Protein AF-A0A1Q3FCM2-F1 (afdb_monomer_lite)

Secondary structure (DSSP, 8-state):
--------TTSPPPPPPPTTHHHHHHHHHHHHHHHS-------------HHHHHHHHHHHHHHHHHHHHHHHHHHHHTTTS-HHHHHHHHHHHHHHHHHHHHHHHHHH-HHHHHHHHHHHHHHHHHHHHHHHHHHHHHHHHHHHHHHHHHHHHHHHHHHHHHHHHHHHHHHHHHHHHHHHHHHHHHHHHHHHHHHHHHHHHHHHHHHHHTT-TT-HHHHHHHHHHHHHHHHHHHHHHHHHHHHHHHHHTT-HHHHHHHHHHHHHHHHHTT---SS----HHHHHHHHHHHHTTSS-SS-S---S--PPPPTT--PPPSS--TTTGGG--------

InterPro domains:
  IPR031974 Programmed cell death protein 7 [PF16021] (49-328)

Radius of gyration: 53.32 Å; chains: 1; bounding box: 99×67×157 Å

Organism: Culex tarsalis (NCBI:txid7177)

Structure (mmCIF, N/CA/C/O backbone):
data_AF-A0A1Q3FCM2-F1
#
_entry.id   AF-A0A1Q3FCM2-F1
#
loop_
_atom_site.group_PDB
_atom_site.id
_atom_site.type_symbol
_atom_site.label_atom_id
_atom_site.label_alt_id
_atom_site.label_comp_id
_atom_site.label_asym_id
_atom_site.label_entity_id
_atom_site.label_seq_id
_atom_site.pdbx_PDB_ins_code
_atom_site.Cartn_x
_atom_site.Cartn_y
_atom_site.Cartn_z
_atom_site.occupancy
_atom_site.B_iso_or_equiv
_atom_site.auth_seq_id
_atom_site.auth_comp_id
_atom_site.auth_asym_id
_atom_site.auth_atom_id
_atom_site.pdbx_PDB_model_num
ATOM 1 N N . MET A 1 1 ? 24.071 17.418 26.449 1.00 40.53 1 MET A N 1
ATOM 2 C CA . MET A 1 1 ? 23.737 18.368 25.369 1.00 40.53 1 MET A CA 1
ATOM 3 C C . MET A 1 1 ? 22.498 17.839 24.670 1.00 40.53 1 MET A C 1
ATOM 5 O O . MET A 1 1 ? 22.584 16.825 23.995 1.00 40.53 1 MET A O 1
ATOM 9 N N . LEU A 1 2 ? 21.334 18.423 24.957 1.00 39.12 2 LEU A N 1
ATOM 10 C CA . LEU A 1 2 ? 20.055 17.992 24.390 1.00 39.12 2 LEU A CA 1
ATOM 11 C C . LEU A 1 2 ? 19.862 18.711 23.052 1.00 39.12 2 LEU A C 1
ATOM 13 O O . LEU A 1 2 ? 19.726 19.931 23.021 1.00 39.12 2 LEU A O 1
ATOM 17 N N . SER A 1 3 ? 19.908 17.959 21.954 1.00 42.19 3 SER A N 1
ATOM 18 C CA . SER A 1 3 ? 19.608 18.461 20.616 1.00 42.19 3 SER A CA 1
ATOM 19 C C . SER A 1 3 ? 18.103 18.689 20.491 1.00 42.19 3 SER A C 1
ATOM 21 O O . SER A 1 3 ? 17.321 17.736 20.512 1.00 42.19 3 SER A O 1
ATOM 23 N N . PHE A 1 4 ? 17.699 19.952 20.374 1.00 47.19 4 PHE A N 1
ATOM 24 C CA . PHE A 1 4 ? 16.333 20.326 20.022 1.00 47.19 4 PHE A CA 1
ATOM 25 C C . PHE A 1 4 ? 15.989 19.811 18.615 1.00 47.19 4 PHE A C 1
ATOM 27 O O . PHE A 1 4 ? 16.817 19.927 17.707 1.00 47.19 4 PHE A O 1
ATOM 34 N N . PRO A 1 5 ? 14.789 19.245 18.402 1.00 56.66 5 PRO A N 1
ATOM 35 C CA . PRO A 1 5 ? 14.398 18.772 17.092 1.00 56.66 5 PRO A CA 1
ATOM 36 C C . PRO A 1 5 ? 14.000 19.962 16.211 1.00 56.66 5 PRO A C 1
ATOM 38 O O . PRO A 1 5 ? 13.067 20.698 16.513 1.00 56.66 5 PRO A O 1
ATOM 41 N N . PHE A 1 6 ? 14.734 20.100 15.111 1.00 50.00 6 PHE A N 1
ATOM 42 C CA . PHE A 1 6 ? 14.203 20.324 13.767 1.00 50.00 6 PHE A CA 1
ATOM 43 C C . PHE A 1 6 ? 13.186 21.469 13.598 1.00 50.00 6 PHE A C 1
ATOM 45 O O . PHE A 1 6 ? 11.972 21.273 13.584 1.00 50.00 6 PHE A O 1
ATOM 52 N N . PHE A 1 7 ? 13.710 22.670 13.350 1.00 57.09 7 PHE A N 1
ATOM 53 C CA . PHE A 1 7 ? 13.008 23.648 12.524 1.00 57.09 7 PHE A CA 1
ATOM 54 C C . PHE A 1 7 ? 13.153 23.179 11.070 1.00 57.09 7 PHE A C 1
ATOM 56 O O . PHE A 1 7 ? 14.257 23.186 10.533 1.00 57.09 7 PHE A O 1
ATOM 63 N N . ASP A 1 8 ? 12.069 22.698 10.465 1.00 62.66 8 ASP A N 1
ATOM 64 C CA . ASP A 1 8 ? 12.016 22.387 9.035 1.00 62.66 8 ASP A CA 1
ATOM 65 C C . ASP A 1 8 ? 11.672 23.680 8.270 1.00 62.66 8 ASP A C 1
ATOM 67 O O . ASP A 1 8 ? 10.526 24.133 8.348 1.00 62.66 8 ASP A O 1
ATOM 71 N N . PRO A 1 9 ? 12.629 24.307 7.558 1.00 64.94 9 PRO A N 1
ATOM 72 C CA . PRO A 1 9 ? 12.409 25.573 6.858 1.00 64.94 9 PRO A CA 1
ATOM 73 C C . PRO A 1 9 ? 11.467 25.443 5.651 1.00 64.94 9 PRO A C 1
ATOM 75 O O . PRO A 1 9 ? 11.079 26.458 5.079 1.00 64.94 9 PRO A O 1
ATOM 78 N N . SER A 1 10 ? 11.084 24.222 5.261 1.00 68.56 10 SER A N 1
ATOM 79 C CA . SER A 1 10 ? 10.104 23.979 4.196 1.00 68.56 10 SER A CA 1
ATOM 80 C C . SER A 1 10 ? 8.655 23.932 4.696 1.00 68.56 10 SER A C 1
ATOM 82 O O . SER A 1 10 ? 7.719 23.909 3.893 1.00 68.56 10 SER A O 1
ATOM 84 N N . ARG A 1 11 ? 8.440 23.946 6.019 1.00 66.19 11 ARG A N 1
ATOM 85 C CA . ARG A 1 11 ? 7.100 23.907 6.602 1.00 66.19 11 ARG A CA 1
ATOM 86 C C . ARG A 1 11 ? 6.518 25.324 6.649 1.00 66.19 11 ARG A C 1
ATOM 88 O O . ARG A 1 11 ? 7.102 26.182 7.313 1.00 66.19 11 ARG A O 1
ATOM 95 N N . PRO A 1 12 ? 5.372 25.597 5.996 1.00 67.81 12 PRO A N 1
ATOM 96 C CA . PRO A 1 12 ? 4.718 26.890 6.135 1.00 67.81 12 PRO A CA 1
ATOM 97 C C . PRO A 1 12 ? 4.396 27.133 7.618 1.00 67.81 12 PRO A C 1
ATOM 99 O O . PRO A 1 12 ? 4.044 26.180 8.328 1.00 67.81 12 PRO A O 1
ATOM 102 N N . PRO A 1 13 ? 4.534 28.379 8.107 1.00 73.88 13 PRO A N 1
ATOM 103 C CA . PRO A 1 13 ? 4.218 28.705 9.489 1.00 73.88 13 PRO A CA 1
ATOM 104 C C . PRO A 1 13 ? 2.781 28.268 9.807 1.00 73.88 13 PRO A C 1
ATOM 106 O O . PRO A 1 13 ? 1.922 28.316 8.919 1.00 73.88 13 PRO A O 1
ATOM 109 N N . PRO A 1 14 ? 2.498 27.819 11.046 1.00 71.56 14 PRO A N 1
ATOM 110 C CA . PRO A 1 14 ? 1.143 27.470 11.443 1.00 71.56 14 PRO A CA 1
ATOM 111 C C . PRO A 1 14 ? 0.228 28.657 11.139 1.00 71.56 14 PRO A C 1
ATOM 113 O O . PRO A 1 14 ? 0.428 29.756 11.656 1.00 71.56 14 PRO A O 1
ATOM 116 N N . VAL A 1 15 ? -0.731 28.432 10.241 1.00 74.69 15 VAL A N 1
ATOM 117 C CA . VAL A 1 15 ? -1.697 29.445 9.818 1.00 74.69 15 VAL A CA 1
ATOM 118 C C . VAL A 1 15 ? -2.425 29.921 11.068 1.00 74.69 15 VAL A C 1
ATOM 120 O O . VAL A 1 15 ? -2.997 29.108 11.799 1.00 74.69 15 VAL A O 1
ATOM 123 N N . ALA A 1 16 ? -2.361 31.226 11.339 1.00 67.31 16 ALA A N 1
ATOM 124 C CA . ALA A 1 16 ? -3.101 31.822 12.439 1.00 67.31 16 ALA A CA 1
ATOM 125 C C . ALA A 1 16 ? -4.587 31.453 12.282 1.00 67.31 16 ALA A C 1
ATOM 127 O O . ALA A 1 16 ? -5.116 31.563 11.169 1.00 67.31 16 ALA A O 1
ATOM 128 N N . PRO A 1 17 ? -5.261 30.979 13.346 1.00 65.69 17 PRO A N 1
ATOM 129 C CA . PRO A 1 17 ? -6.674 30.653 13.255 1.00 65.69 17 PRO A CA 1
ATOM 130 C C . PRO A 1 17 ? -7.440 31.889 12.759 1.00 65.69 17 PRO A C 1
ATOM 132 O O . PRO A 1 17 ? -7.128 33.009 13.178 1.00 65.69 17 PRO A O 1
ATOM 135 N N . PRO A 1 18 ? -8.401 31.720 11.836 1.00 70.62 18 PRO A N 1
ATOM 136 C CA . PRO A 1 18 ? -9.112 32.840 11.242 1.00 70.62 18 PRO A CA 1
ATOM 137 C C . PRO A 1 18 ? -9.781 33.684 12.340 1.00 70.62 18 PRO A C 1
ATOM 139 O O . PRO A 1 18 ? -10.359 33.118 13.275 1.00 70.62 18 PRO A O 1
ATOM 142 N N . PRO A 1 19 ? -9.753 35.026 12.231 1.00 64.69 19 PRO A N 1
ATOM 143 C CA . PRO A 1 19 ? -10.132 35.953 13.307 1.00 64.69 19 PRO A CA 1
ATOM 144 C C . PRO A 1 19 ? -11.568 35.769 13.831 1.00 64.69 19 PRO A C 1
ATOM 146 O O . PRO A 1 19 ? -11.880 36.173 14.948 1.00 64.69 19 PRO A O 1
ATOM 149 N N . ASN A 1 20 ? -12.428 35.089 13.069 1.00 63.91 20 ASN A N 1
ATOM 150 C CA . ASN A 1 20 ? -13.838 34.883 13.396 1.00 63.91 20 ASN A CA 1
ATOM 151 C C . ASN A 1 20 ? -14.133 33.606 14.209 1.00 63.91 20 ASN A C 1
ATOM 153 O O . ASN A 1 20 ? -15.258 33.445 14.680 1.00 63.91 20 ASN A O 1
ATOM 157 N N . GLN A 1 21 ? -13.164 32.700 14.412 1.00 64.62 21 GLN A N 1
ATOM 158 C CA . GLN A 1 21 ? -13.382 31.491 15.230 1.00 64.62 21 GLN A CA 1
ATOM 159 C C . GLN A 1 21 ? -13.542 31.815 16.721 1.00 64.62 21 GLN A C 1
ATOM 161 O O . GLN A 1 21 ? -14.385 31.224 17.388 1.00 64.62 21 GLN A O 1
ATOM 166 N N . SER A 1 22 ? -12.821 32.821 17.224 1.00 69.38 22 SER A N 1
ATOM 167 C CA . SER A 1 22 ? -12.876 33.216 18.639 1.00 69.38 22 SER A CA 1
ATOM 168 C C . SER A 1 22 ? -14.267 33.713 19.063 1.00 69.38 22 SER A C 1
ATOM 170 O O . SER A 1 22 ? -14.746 33.390 20.149 1.00 69.38 22 SER A O 1
ATOM 172 N N . ALA A 1 23 ? -14.961 34.443 18.181 1.00 76.44 23 ALA A N 1
ATOM 173 C CA . ALA A 1 23 ? -16.309 34.947 18.446 1.00 76.44 23 ALA A CA 1
ATOM 174 C C . ALA A 1 23 ? -17.360 33.823 18.453 1.00 76.44 23 ALA A C 1
ATOM 176 O O . ALA A 1 23 ? -18.246 33.799 19.311 1.00 76.44 23 ALA A O 1
ATOM 177 N N . LEU A 1 24 ? -17.237 32.860 17.531 1.00 80.19 24 LEU A N 1
ATOM 178 C CA . LEU A 1 24 ? -18.096 31.675 17.502 1.00 80.19 24 LEU A CA 1
ATOM 179 C C . LEU A 1 24 ? -17.892 30.820 18.754 1.00 80.19 24 LEU A C 1
ATOM 181 O O . LEU A 1 24 ? -18.873 30.459 19.404 1.00 80.19 24 LEU A O 1
ATOM 185 N N . ASP A 1 25 ? -16.643 30.587 19.150 1.00 78.81 25 ASP A N 1
ATOM 186 C CA . ASP A 1 25 ? -16.319 29.825 20.354 1.00 78.81 25 ASP A CA 1
ATOM 187 C C . ASP A 1 25 ? -16.823 30.526 21.624 1.00 78.81 25 ASP A C 1
ATOM 189 O O . ASP A 1 25 ? -17.411 29.879 22.492 1.00 78.81 25 ASP A O 1
ATOM 193 N N . GLN A 1 26 ? -16.693 31.854 21.722 1.00 84.19 26 GLN A N 1
ATOM 194 C CA . GLN A 1 26 ? -17.261 32.618 22.838 1.00 84.19 26 GLN A CA 1
ATOM 195 C C . GLN A 1 26 ? -18.787 32.518 22.893 1.00 84.19 26 GLN A C 1
ATOM 197 O O . GLN A 1 26 ? -19.341 32.281 23.969 1.00 84.19 26 GLN A O 1
ATOM 202 N N . SER A 1 27 ? -19.470 32.645 21.751 1.00 84.88 27 SER A N 1
ATOM 203 C CA . SER A 1 27 ? -20.931 32.515 21.687 1.00 84.88 27 SER A CA 1
ATOM 204 C C . SER A 1 27 ? -21.395 31.104 22.063 1.00 84.88 27 SER A C 1
ATOM 206 O O . SER A 1 27 ? -22.371 30.941 22.796 1.00 84.88 27 SER A O 1
ATOM 208 N N . PHE A 1 28 ? -20.642 30.079 21.653 1.00 85.94 28 PHE A N 1
ATOM 209 C CA . PHE A 1 28 ? -20.902 28.689 22.003 1.00 85.94 28 PHE A CA 1
ATOM 210 C C . PHE A 1 28 ? -20.719 28.444 23.503 1.00 85.94 28 PHE A C 1
ATOM 212 O O . PHE A 1 28 ? -21.569 27.811 24.131 1.00 85.94 28 PHE A O 1
ATOM 219 N N . VAL A 1 29 ? -19.645 28.971 24.101 1.00 84.75 29 VAL A N 1
ATOM 220 C CA . VAL A 1 29 ? -19.389 28.856 25.543 1.00 84.75 29 VAL A CA 1
ATOM 221 C C . VAL A 1 29 ? -20.458 29.595 26.345 1.00 84.75 29 VAL A C 1
ATOM 223 O O . VAL A 1 29 ? -20.983 29.025 27.301 1.00 84.75 29 VAL A O 1
ATOM 226 N N . GLN A 1 30 ? -20.841 30.812 25.949 1.00 86.81 30 GLN A N 1
ATOM 227 C CA . GLN A 1 30 ? -21.915 31.551 26.619 1.00 86.81 30 GLN A CA 1
ATOM 228 C C . GLN A 1 30 ? -23.248 30.812 26.520 1.00 86.81 30 GLN A C 1
ATOM 230 O O . GLN A 1 30 ? -23.882 30.575 27.544 1.00 86.81 30 GLN A O 1
ATOM 235 N N . HIS A 1 31 ? -23.627 30.343 25.329 1.00 87.56 31 HIS A N 1
ATOM 236 C CA . HIS A 1 31 ? -24.832 29.539 25.150 1.00 87.56 31 HIS A CA 1
ATOM 237 C C . HIS A 1 31 ? -24.786 28.264 26.007 1.00 87.56 31 HIS A C 1
ATOM 239 O O . HIS A 1 31 ? -25.755 27.928 26.688 1.00 87.56 31 HIS A O 1
ATOM 245 N N . PHE A 1 32 ? -23.650 27.564 26.047 1.00 84.88 32 PHE A N 1
ATOM 246 C CA . PHE A 1 32 ? -23.468 26.368 26.870 1.00 84.88 32 PHE A CA 1
ATOM 247 C C . PHE A 1 32 ? -23.630 26.644 28.373 1.00 84.88 32 PHE A C 1
ATOM 249 O O . PHE A 1 32 ? -24.231 25.831 29.082 1.00 84.88 32 PHE A O 1
ATOM 256 N N . VAL A 1 33 ? -23.125 27.780 28.857 1.00 83.69 33 VAL A N 1
ATOM 257 C CA . VAL A 1 33 ? -23.275 28.208 30.254 1.00 83.69 33 VAL A CA 1
ATOM 258 C C . VAL A 1 33 ? -24.726 28.604 30.544 1.00 83.69 33 VAL A C 1
ATOM 260 O O . VAL A 1 33 ? -25.295 28.106 31.511 1.00 83.69 33 VAL A O 1
ATOM 263 N N . SER A 1 34 ? -25.366 29.394 29.677 1.00 82.88 34 SER A N 1
ATOM 264 C CA . SER A 1 34 ? -26.756 29.846 29.841 1.00 82.88 34 SER A CA 1
ATOM 265 C C . SER A 1 34 ? -27.785 28.714 29.751 1.00 82.88 34 SER A C 1
ATOM 267 O O . SER A 1 34 ? -28.807 28.750 30.431 1.00 82.88 34 SER A O 1
ATOM 269 N N . THR A 1 35 ? -27.521 27.676 28.950 1.00 81.00 35 THR A N 1
ATOM 270 C CA . THR A 1 35 ? -28.439 26.528 28.804 1.00 81.00 35 THR A CA 1
ATOM 271 C C . THR A 1 35 ? -28.365 25.577 30.005 1.00 81.00 35 THR A C 1
ATOM 273 O O . THR A 1 35 ? -29.270 24.770 30.238 1.00 81.00 35 THR A O 1
ATOM 276 N N . ARG A 1 36 ? -27.294 25.645 30.807 1.00 66.25 36 ARG A N 1
ATOM 277 C CA . ARG A 1 36 ? -27.197 24.880 32.049 1.00 66.25 36 ARG A CA 1
ATOM 278 C C . ARG A 1 36 ? -27.944 25.614 33.152 1.00 66.25 36 ARG A C 1
ATOM 280 O O . ARG A 1 36 ? -27.369 26.381 33.910 1.00 66.25 36 ARG A O 1
ATOM 287 N N . THR A 1 37 ? -29.223 25.283 33.295 1.00 65.31 37 THR A N 1
ATOM 288 C CA . THR A 1 37 ? -29.954 25.518 34.543 1.00 65.31 37 THR A CA 1
ATOM 289 C C . THR A 1 37 ? -29.124 24.956 35.692 1.00 65.31 37 THR A C 1
ATOM 291 O O . THR A 1 37 ? -28.784 23.766 35.687 1.00 65.31 37 THR A O 1
ATOM 294 N N . GLU A 1 38 ? -28.771 25.811 36.655 1.00 60.38 38 GLU A N 1
ATOM 295 C CA . GLU A 1 38 ? -28.107 25.404 37.887 1.00 60.38 38 GLU A CA 1
ATOM 296 C C . GLU A 1 38 ? -28.928 24.281 38.516 1.00 60.38 38 GLU A C 1
ATOM 298 O O . GLU A 1 38 ? -30.009 24.481 39.079 1.00 60.38 38 GLU A O 1
ATOM 303 N N . ARG A 1 39 ? -28.449 23.043 38.365 1.00 58.44 39 ARG A N 1
ATOM 304 C CA . ARG A 1 39 ? -29.044 21.909 39.054 1.00 58.44 39 ARG A CA 1
ATOM 305 C C . ARG A 1 39 ? -28.791 22.155 40.526 1.00 58.44 39 ARG A C 1
ATOM 307 O O . ARG A 1 39 ? -27.697 21.860 40.997 1.00 58.44 39 ARG A O 1
ATOM 314 N N . LYS A 1 40 ? -29.804 22.666 41.234 1.00 58.75 40 LYS A N 1
ATOM 315 C CA . LYS A 1 40 ? -29.844 22.677 42.696 1.00 58.75 40 LYS A CA 1
ATOM 316 C C . LYS A 1 40 ? -29.410 21.293 43.154 1.00 58.75 40 LYS A C 1
ATOM 318 O O . LYS A 1 40 ? -30.108 20.301 42.915 1.00 58.75 40 LYS A O 1
ATOM 323 N N . ILE A 1 41 ? -28.210 21.222 43.724 1.00 53.12 41 ILE A N 1
ATOM 324 C CA . ILE A 1 41 ? -27.670 20.005 44.307 1.00 53.12 41 ILE A CA 1
ATOM 325 C C . ILE A 1 41 ? -28.527 19.787 45.545 1.00 53.12 41 ILE A C 1
ATOM 327 O O . ILE A 1 41 ? -28.259 20.319 46.615 1.00 53.12 41 ILE A O 1
ATOM 331 N N . ALA A 1 42 ? -29.648 19.090 45.370 1.00 53.47 42 ALA A N 1
ATOM 332 C CA . ALA A 1 42 ? -30.431 18.626 46.492 1.00 53.47 42 ALA A CA 1
ATOM 333 C C . ALA A 1 42 ? -29.496 17.724 47.298 1.00 53.47 42 ALA A C 1
ATOM 335 O O . ALA A 1 42 ? -29.127 16.645 46.824 1.00 53.47 42 ALA A O 1
ATOM 336 N N . ASN A 1 43 ? -29.095 18.199 48.478 1.00 49.88 43 ASN A N 1
ATOM 337 C CA . ASN A 1 43 ? -28.369 17.448 49.493 1.00 49.88 43 ASN A CA 1
ATOM 338 C C . ASN A 1 43 ? -29.270 16.303 49.969 1.00 49.88 43 ASN A C 1
ATOM 340 O O . ASN A 1 43 ? -29.894 16.359 51.023 1.00 49.88 43 ASN A O 1
ATOM 344 N N . LYS A 1 44 ? -29.419 15.274 49.136 1.00 58.81 44 LYS A N 1
ATOM 345 C CA . LYS A 1 44 ? -30.046 14.020 49.527 1.00 58.81 44 LYS A CA 1
ATOM 346 C C . LYS A 1 44 ? -29.072 13.373 50.499 1.00 58.81 44 LYS A C 1
ATOM 348 O O . LYS A 1 44 ? -27.925 13.136 50.115 1.00 58.81 44 LYS A O 1
ATOM 353 N N . SER A 1 45 ? -29.520 13.128 51.732 1.00 56.16 45 SER A N 1
ATOM 354 C CA . SER A 1 45 ? -28.792 12.317 52.709 1.00 56.16 45 SER A CA 1
ATOM 355 C C . SER A 1 45 ? -28.210 11.102 51.994 1.00 56.16 45 SER A C 1
ATOM 357 O O . SER A 1 45 ? -28.901 10.466 51.191 1.00 56.16 45 SER A O 1
ATOM 359 N N . ALA A 1 46 ? -26.907 10.873 52.171 1.00 57.22 46 ALA A N 1
ATOM 360 C CA . ALA A 1 46 ? -26.162 9.931 51.352 1.00 57.22 46 ALA A CA 1
ATOM 361 C C . ALA A 1 46 ? -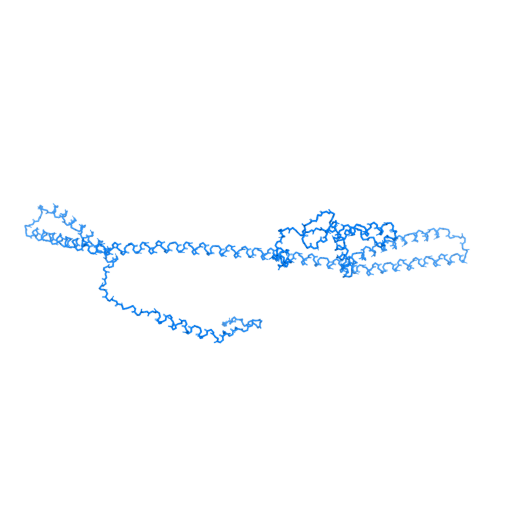26.854 8.556 51.400 1.00 57.22 46 ALA A C 1
ATOM 363 O O . ALA A 1 46 ? -26.880 7.912 52.447 1.00 57.22 46 ALA A O 1
ATOM 364 N N . PRO A 1 47 ? -27.465 8.100 50.294 1.00 64.56 47 PRO A N 1
ATOM 365 C CA . PRO A 1 47 ? -28.181 6.839 50.298 1.00 64.56 47 PRO A CA 1
ATOM 366 C C . PRO A 1 47 ? -27.160 5.711 50.437 1.00 64.56 47 PRO A C 1
ATOM 368 O O . PRO A 1 47 ? -26.219 5.684 49.637 1.00 64.56 47 PRO A O 1
ATOM 371 N N . ALA A 1 48 ? -27.366 4.776 51.372 1.00 69.62 48 ALA A N 1
ATOM 372 C CA . ALA A 1 48 ? -26.442 3.683 51.706 1.00 69.62 48 ALA A CA 1
ATOM 373 C C . ALA A 1 48 ? -25.739 3.091 50.468 1.00 69.62 48 ALA A C 1
ATOM 375 O O . ALA A 1 48 ? -26.385 2.706 49.480 1.00 69.62 48 ALA A O 1
ATOM 376 N N . SER A 1 49 ? -24.405 3.082 50.461 1.00 86.56 49 SER A N 1
ATOM 377 C CA . SER A 1 49 ? -23.615 2.630 49.312 1.00 86.56 49 SER A CA 1
ATOM 378 C C . SER A 1 49 ? -23.738 1.115 49.108 1.00 86.56 49 SER A C 1
ATOM 380 O O . SER A 1 49 ? -23.866 0.349 50.059 1.00 86.56 49 SER A O 1
ATOM 382 N N . ILE A 1 50 ? -23.640 0.646 47.854 1.00 87.00 50 ILE A N 1
ATOM 383 C CA . ILE A 1 50 ? -23.607 -0.801 47.549 1.00 87.00 50 ILE A CA 1
ATOM 384 C C . ILE A 1 50 ? -22.430 -1.473 48.281 1.00 87.00 50 ILE A C 1
ATOM 386 O O . ILE A 1 50 ? -22.548 -2.618 48.706 1.00 87.00 50 ILE A O 1
ATOM 390 N N . SER A 1 51 ? -21.296 -0.777 48.420 1.00 90.25 51 SER A N 1
ATOM 391 C CA . SER A 1 51 ? -20.120 -1.286 49.137 1.00 90.25 51 SER A CA 1
ATOM 392 C C . SER A 1 51 ? -20.368 -1.418 50.637 1.00 90.25 51 SER A C 1
ATOM 394 O O . SER A 1 51 ? -20.032 -2.447 51.208 1.00 90.25 51 SER A O 1
ATOM 396 N N . GLU A 1 52 ? -20.999 -0.419 51.253 1.00 89.00 52 GLU A N 1
ATOM 397 C CA . GLU A 1 52 ? -21.355 -0.426 52.678 1.00 89.00 52 GLU A CA 1
ATOM 398 C C . GLU A 1 52 ? -22.348 -1.544 52.991 1.00 89.00 52 GLU A C 1
ATOM 400 O O . GLU A 1 52 ? -22.155 -2.292 53.941 1.00 89.00 52 GLU A O 1
ATOM 405 N N . LEU A 1 53 ? -23.377 -1.714 52.156 1.00 89.12 53 LEU A N 1
ATOM 406 C CA . LEU A 1 53 ? -24.342 -2.807 52.290 1.00 89.12 53 LEU A CA 1
ATOM 407 C C . LEU A 1 53 ? -23.682 -4.176 52.130 1.00 89.12 53 LEU A C 1
ATOM 409 O O . LEU A 1 53 ? -23.957 -5.083 52.909 1.00 89.12 53 LEU A O 1
ATOM 413 N N . LYS A 1 54 ? -22.767 -4.316 51.164 1.00 91.50 54 LYS A N 1
ATOM 414 C CA . LYS A 1 54 ? -21.972 -5.538 51.010 1.00 91.50 54 LYS A CA 1
ATOM 415 C C . LYS A 1 54 ? -21.150 -5.822 52.272 1.00 91.50 54 LYS A C 1
ATOM 417 O O . LYS A 1 54 ? -21.144 -6.963 52.716 1.00 91.50 54 LYS A O 1
ATOM 422 N N . GLN A 1 55 ? -20.514 -4.800 52.847 1.00 92.81 55 GLN A N 1
ATOM 423 C CA . GLN A 1 55 ? -19.719 -4.934 54.068 1.00 92.81 55 GLN A CA 1
ATOM 424 C C . GLN A 1 55 ? -20.582 -5.321 55.277 1.00 92.81 55 GLN A C 1
ATOM 426 O O . GLN A 1 55 ? -20.207 -6.197 56.049 1.00 92.81 55 GLN A O 1
ATOM 431 N N . LYS A 1 56 ? -21.763 -4.707 55.425 1.00 91.06 56 LYS A N 1
ATOM 432 C CA . LYS A 1 56 ? -22.722 -5.059 56.481 1.00 91.06 56 LYS A CA 1
ATOM 433 C C . LYS A 1 56 ? -23.154 -6.521 56.381 1.00 91.06 56 LYS A C 1
ATOM 435 O O . LYS A 1 56 ? -23.159 -7.211 57.391 1.00 91.06 56 LYS A O 1
ATOM 440 N N . ILE A 1 57 ? -23.452 -7.004 55.172 1.00 92.56 57 ILE A N 1
ATOM 441 C CA . ILE A 1 57 ? -23.812 -8.410 54.940 1.00 92.56 57 ILE A CA 1
ATOM 442 C C . ILE A 1 57 ? -22.640 -9.336 55.283 1.00 92.56 57 ILE A C 1
ATOM 444 O O . ILE A 1 57 ? -22.846 -10.332 55.965 1.00 92.56 57 ILE A O 1
ATOM 448 N N . THR A 1 58 ? -21.411 -9.020 54.864 1.00 94.44 58 THR A N 1
ATOM 449 C CA . THR A 1 58 ? -20.245 -9.857 55.200 1.00 94.44 58 THR A CA 1
ATOM 450 C C . THR A 1 58 ? -19.963 -9.890 56.700 1.00 94.44 58 THR A C 1
ATOM 452 O O . THR A 1 58 ? -19.663 -10.955 57.229 1.00 94.44 58 THR A O 1
ATOM 455 N N . ASN A 1 59 ? -20.113 -8.759 57.396 1.00 93.81 59 ASN A N 1
ATOM 456 C CA . ASN A 1 59 ? -19.952 -8.700 58.849 1.00 93.81 59 ASN A CA 1
ATOM 457 C C . ASN A 1 59 ? -21.043 -9.520 59.556 1.00 93.81 59 ASN A C 1
ATOM 459 O O . ASN A 1 59 ? -20.742 -10.299 60.454 1.00 93.81 59 ASN A O 1
ATOM 463 N N . LEU A 1 60 ? -22.296 -9.422 59.102 1.00 95.25 60 LEU A N 1
ATOM 464 C CA . LEU A 1 60 ? -23.401 -10.215 59.641 1.00 95.25 60 LEU A CA 1
ATOM 465 C C . LEU A 1 60 ? -23.173 -11.723 59.449 1.00 95.25 60 LEU A C 1
ATOM 467 O O . LEU A 1 60 ? -23.411 -12.495 60.370 1.00 95.25 60 LEU A O 1
ATOM 471 N N . VAL A 1 61 ? -22.651 -12.146 58.293 1.00 95.50 61 VAL A N 1
ATOM 472 C CA . VAL A 1 61 ? -22.254 -13.548 58.071 1.00 95.50 61 VAL A CA 1
ATOM 473 C C . VAL A 1 61 ? -21.185 -13.978 59.081 1.00 95.50 61 VAL A C 1
ATOM 475 O O . VAL A 1 61 ? -21.337 -15.024 59.703 1.00 95.50 61 VAL A O 1
ATOM 478 N N . SER A 1 62 ? -20.160 -13.151 59.321 1.00 95.44 62 SER A N 1
ATOM 479 C CA . SER A 1 62 ? -19.127 -13.473 60.317 1.00 95.44 62 SER A CA 1
ATOM 480 C C . SER A 1 62 ? -19.655 -13.531 61.757 1.00 95.44 62 SER A C 1
ATOM 482 O O . SER A 1 62 ? -19.210 -14.366 62.538 1.00 95.44 62 SER A O 1
ATOM 484 N N . GLU A 1 63 ? -20.633 -12.692 62.109 1.00 94.06 63 GLU A N 1
ATOM 485 C CA . GLU A 1 63 ? -21.284 -12.708 63.426 1.00 94.06 63 GLU A CA 1
ATOM 486 C C . GLU A 1 63 ? -22.164 -13.950 63.610 1.00 94.06 63 GLU A C 1
ATOM 488 O O . GLU A 1 63 ? -22.169 -14.545 64.686 1.00 94.06 63 GLU A O 1
ATOM 493 N N . ILE A 1 64 ? -22.858 -14.390 62.555 1.00 95.00 64 ILE A N 1
ATOM 494 C CA . ILE A 1 64 ? -23.608 -15.652 62.550 1.00 95.00 64 ILE A CA 1
ATOM 495 C C . ILE A 1 64 ? -22.663 -16.839 62.751 1.00 95.00 64 ILE A C 1
ATOM 497 O O . ILE A 1 64 ? -22.977 -17.755 63.510 1.00 95.00 64 ILE A O 1
ATOM 501 N N . ASP A 1 65 ? -21.507 -16.836 62.091 1.00 95.31 65 ASP A N 1
ATOM 502 C CA . ASP A 1 65 ? -20.522 -17.901 62.262 1.00 95.31 65 ASP A CA 1
ATOM 503 C C . ASP A 1 65 ? -19.914 -17.882 63.674 1.00 95.31 65 ASP A C 1
ATOM 505 O O . ASP A 1 65 ? -19.755 -18.943 64.277 1.00 95.31 65 ASP A O 1
ATOM 509 N N . LEU A 1 66 ? -19.684 -16.699 64.257 1.00 94.69 66 LEU A N 1
ATOM 510 C CA . LEU A 1 66 ? -19.285 -16.551 65.661 1.00 94.69 66 LEU A CA 1
ATOM 511 C C . LEU A 1 66 ? -20.354 -17.073 66.636 1.00 94.69 66 LEU A C 1
ATOM 513 O O . LEU A 1 66 ? -20.024 -17.726 67.623 1.00 94.69 66 LEU A O 1
ATOM 517 N N . LEU A 1 67 ? -21.636 -16.808 66.372 1.00 94.69 67 LEU A N 1
ATOM 518 C CA . LEU A 1 67 ? -22.737 -17.327 67.186 1.00 94.69 67 LEU A CA 1
ATOM 519 C C . LEU A 1 67 ? -22.765 -18.861 67.149 1.00 94.69 67 LEU A C 1
ATOM 521 O O . LEU A 1 67 ? -22.890 -19.505 68.189 1.00 94.69 67 LEU A O 1
ATOM 525 N N . LYS A 1 68 ? -22.603 -19.454 65.959 1.00 94.50 68 LYS A N 1
ATOM 526 C CA . LYS A 1 68 ? -22.555 -20.915 65.786 1.00 94.50 68 LYS A CA 1
ATOM 527 C C . LYS A 1 68 ? -21.380 -21.542 66.527 1.00 94.50 68 LYS A C 1
ATOM 529 O O . LYS A 1 68 ? -21.565 -22.570 67.173 1.00 94.50 68 LYS A O 1
ATOM 534 N N . THR A 1 69 ? -20.189 -20.947 66.440 1.00 94.44 69 THR A N 1
ATOM 535 C CA . THR A 1 69 ? -19.005 -21.477 67.131 1.00 94.44 69 THR A CA 1
ATOM 536 C C . THR A 1 69 ? -19.159 -21.377 68.642 1.00 94.44 69 THR A C 1
ATOM 538 O O . THR A 1 69 ? -18.962 -22.386 69.311 1.00 94.44 69 THR A O 1
ATOM 541 N N . LYS A 1 70 ? -19.600 -20.226 69.172 1.00 90.50 70 LYS A N 1
ATOM 542 C CA . LYS A 1 70 ? -19.852 -20.044 70.613 1.00 90.50 70 LYS A CA 1
ATOM 543 C C . LYS A 1 70 ? -20.931 -20.984 71.155 1.00 90.50 70 LYS A C 1
ATOM 545 O O . LYS A 1 70 ? -20.787 -21.526 72.247 1.00 90.50 70 LYS A O 1
ATOM 550 N N . LYS A 1 71 ? -22.002 -21.213 70.392 1.00 92.06 71 LYS A N 1
ATOM 551 C CA . LYS A 1 71 ? -23.033 -22.192 70.755 1.00 92.06 71 LYS A CA 1
ATOM 552 C C . LYS A 1 71 ? -22.444 -23.605 70.850 1.00 92.06 71 LYS A C 1
ATOM 554 O O . LYS A 1 71 ? -22.632 -24.275 71.858 1.00 92.06 71 LYS A O 1
ATOM 559 N N . ALA A 1 72 ? -21.684 -24.026 69.840 1.00 91.38 72 ALA A N 1
ATOM 560 C CA . ALA A 1 72 ? -21.070 -25.353 69.806 1.00 91.38 72 ALA A CA 1
ATOM 561 C C . ALA A 1 72 ? -19.994 -25.563 70.888 1.00 91.38 72 ALA A C 1
ATOM 563 O O . ALA A 1 72 ? -19.789 -26.694 71.327 1.00 91.38 72 ALA A O 1
ATOM 564 N N . THR A 1 73 ? -19.277 -24.514 71.308 1.00 88.69 73 THR A N 1
ATOM 565 C CA . THR A 1 73 ? -18.330 -24.604 72.433 1.00 88.69 73 THR A CA 1
ATOM 566 C C . THR A 1 73 ? -19.063 -24.758 73.757 1.00 88.69 73 THR A C 1
ATOM 568 O O . THR A 1 73 ? -18.717 -25.648 74.527 1.00 88.69 73 THR A O 1
ATOM 571 N N . LEU A 1 74 ? -20.127 -23.981 73.988 1.00 85.94 74 LEU A N 1
ATOM 572 C CA . LEU A 1 74 ? -20.921 -24.110 75.210 1.00 85.94 74 LEU A CA 1
ATOM 573 C C . LEU A 1 74 ? -21.589 -25.482 75.311 1.00 85.94 74 LEU A C 1
ATOM 575 O O . LEU A 1 74 ? -21.475 -26.124 76.347 1.00 85.94 74 LEU A O 1
ATOM 579 N N . GLU A 1 75 ? -22.179 -26.001 74.231 1.00 86.56 75 GLU A N 1
ATOM 580 C CA . GLU A 1 75 ? -22.766 -27.354 74.213 1.00 86.56 75 GLU A CA 1
ATOM 581 C C . GLU A 1 75 ? -21.771 -28.451 74.647 1.00 86.56 75 GLU A C 1
ATOM 583 O O . GLU A 1 75 ? -22.177 -29.443 75.247 1.00 86.56 75 GLU A O 1
ATOM 588 N N . LYS A 1 76 ? -20.466 -28.270 74.394 1.00 85.50 76 LYS A N 1
ATOM 589 C CA . LYS A 1 76 ? -19.406 -29.202 74.823 1.00 85.50 76 LYS A CA 1
ATOM 590 C C . LYS A 1 76 ? -18.948 -28.980 76.266 1.00 85.50 76 LYS A C 1
ATOM 592 O O . LYS A 1 76 ? -18.551 -29.932 76.931 1.00 85.50 76 LYS A O 1
ATOM 597 N N . GLU A 1 77 ? -18.979 -27.739 76.739 1.00 82.56 77 GLU A N 1
ATOM 598 C CA . GLU A 1 77 ? -18.512 -27.333 78.072 1.00 82.56 77 GLU A CA 1
ATOM 599 C C . GLU A 1 77 ? -19.604 -27.417 79.153 1.00 82.56 77 GLU A C 1
ATOM 601 O O . GLU A 1 77 ? -19.312 -27.256 80.337 1.00 82.56 77 GLU A O 1
ATOM 606 N N . MET A 1 78 ? -20.840 -27.744 78.759 1.00 74.12 78 MET A N 1
ATOM 607 C CA . MET A 1 78 ? -22.035 -27.835 79.609 1.00 74.12 78 MET A CA 1
ATOM 608 C C . MET A 1 78 ? -21.873 -28.734 80.851 1.00 74.12 78 MET A C 1
ATOM 610 O O . MET A 1 78 ? -22.570 -28.544 81.840 1.00 74.12 78 MET A O 1
ATOM 614 N N . HIS A 1 79 ? -20.952 -29.703 80.825 1.00 70.62 79 HIS A N 1
ATOM 615 C CA . HIS A 1 79 ? -20.699 -30.626 81.940 1.00 70.62 79 HIS A CA 1
ATOM 616 C C . HIS A 1 79 ? -19.521 -30.225 82.849 1.00 70.62 79 HIS A C 1
ATOM 618 O O . HIS A 1 79 ? -19.256 -30.920 83.827 1.00 70.62 79 HIS A O 1
ATOM 624 N N . LEU A 1 80 ? -18.782 -29.158 82.521 1.00 70.62 80 LEU A N 1
ATOM 625 C CA . LEU A 1 80 ? -17.465 -28.861 83.106 1.00 70.62 80 LEU A CA 1
ATOM 626 C C . LEU A 1 80 ? -17.388 -27.516 83.853 1.00 70.62 80 LEU A C 1
ATOM 628 O O . LEU A 1 80 ? -16.364 -27.245 84.479 1.00 70.62 80 LEU A O 1
ATOM 632 N N . GLN A 1 81 ? -18.419 -26.666 83.793 1.00 62.81 81 GLN A N 1
ATOM 633 C CA . GLN A 1 81 ? -18.381 -25.293 84.324 1.00 62.81 81 GLN A CA 1
ATOM 634 C C . GLN A 1 81 ? -19.347 -25.061 85.511 1.00 62.81 81 GLN A C 1
ATOM 636 O O . GLN A 1 81 ? -20.427 -25.645 85.524 1.00 62.81 81 GLN A O 1
ATOM 641 N N . PRO A 1 82 ? -18.992 -24.196 86.490 1.00 64.31 82 PRO A N 1
ATOM 642 C CA . PRO A 1 82 ? -19.895 -23.756 87.557 1.00 64.31 82 PRO A CA 1
ATOM 643 C C . PRO A 1 82 ? -21.047 -22.871 87.042 1.00 64.31 82 PRO A C 1
ATOM 645 O O . PRO A 1 82 ? -20.896 -22.142 86.061 1.00 64.31 82 PRO A O 1
ATOM 648 N N . ASP A 1 83 ? -22.169 -22.860 87.769 1.00 67.75 83 ASP A N 1
ATOM 649 C CA . ASP A 1 83 ? -23.429 -22.212 87.358 1.00 67.75 83 ASP A CA 1
ATOM 650 C C . ASP A 1 83 ? -23.306 -20.715 86.997 1.00 67.75 83 ASP A C 1
ATOM 652 O O . ASP A 1 83 ? -24.025 -20.232 86.119 1.00 67.75 83 ASP A O 1
ATOM 656 N N . SER A 1 84 ? -22.385 -19.959 87.614 1.00 69.62 84 SER A N 1
ATOM 657 C CA . SER A 1 84 ? -22.308 -18.502 87.405 1.00 69.62 84 SER A CA 1
ATOM 658 C C . SER A 1 84 ? -21.594 -18.089 86.110 1.00 69.62 84 SER A C 1
ATOM 660 O O . SER A 1 84 ? -21.958 -17.079 85.506 1.00 69.62 84 SER A O 1
ATOM 662 N N . SER A 1 85 ? -20.582 -18.837 85.651 1.00 75.12 85 SER A N 1
ATOM 663 C CA . SER A 1 85 ? -19.909 -18.549 84.371 1.00 75.12 85 SER A CA 1
ATOM 664 C C . SER A 1 85 ? -20.759 -19.003 83.185 1.00 75.12 85 SER A C 1
ATOM 666 O O . SER A 1 85 ? -20.737 -18.382 82.121 1.00 75.12 85 SER A O 1
ATOM 668 N N . TRP A 1 86 ? -21.572 -20.038 83.394 1.00 81.12 86 TRP A N 1
ATOM 669 C CA . TRP A 1 86 ? -22.537 -20.539 82.425 1.00 81.12 86 TRP A CA 1
ATOM 670 C C . TRP A 1 86 ? -23.638 -19.517 82.109 1.00 81.12 86 TRP A C 1
ATOM 672 O O . TRP A 1 86 ? -23.898 -19.233 80.939 1.00 81.12 86 TRP A O 1
ATOM 682 N N . GLN A 1 87 ? -24.217 -18.891 83.139 1.00 83.00 87 GLN A N 1
ATOM 683 C CA . GLN A 1 87 ? -25.218 -17.827 82.980 1.00 83.00 87 GLN A CA 1
ATOM 684 C C . GLN A 1 87 ? -24.666 -16.633 82.190 1.00 83.00 87 GLN A C 1
ATOM 686 O O . GLN A 1 87 ? -25.294 -16.185 81.233 1.00 83.00 87 GLN A O 1
ATOM 691 N N . SER A 1 88 ? -23.443 -16.191 82.504 1.00 85.69 88 SER A N 1
ATOM 692 C CA . SER A 1 88 ? -22.794 -15.088 81.781 1.00 85.69 88 SER A CA 1
ATOM 693 C C . SER A 1 88 ? -22.581 -15.384 80.288 1.00 85.69 88 SER A C 1
ATOM 695 O O . SER A 1 88 ? -22.750 -14.509 79.438 1.00 85.69 88 SER A O 1
ATOM 697 N N . ASN A 1 89 ? -22.238 -16.625 79.937 1.00 86.00 89 ASN A N 1
ATOM 698 C CA . ASN A 1 89 ? -22.045 -17.027 78.543 1.00 86.00 89 ASN A CA 1
ATOM 699 C C . ASN A 1 89 ? -23.363 -17.134 77.758 1.00 86.00 89 ASN A C 1
ATOM 701 O O . ASN A 1 89 ? -23.390 -16.814 76.565 1.00 86.00 89 ASN A O 1
ATOM 705 N N . ILE A 1 90 ? -24.450 -17.552 78.414 1.00 87.00 90 ILE A N 1
ATOM 706 C CA . ILE A 1 90 ? -25.797 -17.562 77.825 1.00 87.00 90 ILE A CA 1
ATOM 707 C C . ILE A 1 90 ? -26.258 -16.130 77.545 1.00 87.00 90 ILE A C 1
ATOM 709 O O . ILE A 1 90 ? -26.657 -15.842 76.418 1.00 87.00 90 ILE A O 1
ATOM 713 N N . GLU A 1 91 ? -26.103 -15.214 78.503 1.00 90.19 91 GLU A N 1
ATOM 714 C CA . GLU A 1 91 ? -26.434 -13.796 78.308 1.00 90.19 91 GLU A CA 1
ATOM 715 C C . GLU A 1 91 ? -25.660 -13.188 77.125 1.00 90.19 91 GLU A C 1
ATOM 717 O O . GLU A 1 91 ? -26.221 -12.458 76.308 1.00 90.19 91 GLU A O 1
ATOM 722 N N . GLN A 1 92 ? -24.374 -13.524 76.968 1.00 89.50 92 GLN A N 1
ATOM 723 C CA . GLN A 1 92 ? -23.582 -13.078 75.816 1.00 89.50 92 GLN A CA 1
ATOM 724 C C . GLN A 1 92 ? -24.076 -13.654 74.479 1.00 89.50 92 GLN A C 1
ATOM 726 O O . GLN A 1 92 ? -24.005 -12.967 73.453 1.00 89.50 92 GLN A O 1
ATOM 731 N N . LEU A 1 93 ? -24.546 -14.907 74.453 1.00 90.94 93 LEU A N 1
ATOM 732 C CA . LEU A 1 93 ? -25.148 -15.505 73.258 1.00 90.94 93 LEU A CA 1
ATOM 733 C C . LEU A 1 93 ? -26.476 -14.836 72.904 1.00 90.94 93 LEU A C 1
ATOM 735 O O . LEU A 1 93 ? -26.702 -14.542 71.731 1.00 90.94 93 LEU A O 1
ATOM 739 N N . GLU A 1 94 ? -27.320 -14.564 73.897 1.00 92.19 94 GLU A N 1
ATOM 740 C CA . GLU A 1 94 ? -28.598 -13.872 73.718 1.00 92.19 94 GLU A CA 1
ATOM 741 C C . GLU A 1 94 ? -28.388 -12.448 73.195 1.00 92.19 94 GLU A C 1
ATOM 743 O O . GLU A 1 94 ? -29.028 -12.040 72.226 1.00 92.19 94 GLU A O 1
ATOM 748 N N . GLN A 1 95 ? -27.414 -11.715 73.743 1.00 92.88 95 GLN A N 1
ATOM 749 C CA . GLN A 1 95 ? -27.030 -10.395 73.238 1.00 92.88 95 GLN A CA 1
ATOM 750 C C . GLN A 1 95 ? -26.535 -10.453 71.787 1.00 92.88 95 GLN A C 1
ATOM 752 O O . GLN A 1 95 ? -26.894 -9.601 70.969 1.00 92.88 95 GLN A O 1
ATOM 757 N N . LEU A 1 96 ? -25.724 -11.457 71.436 1.00 93.06 96 LEU A N 1
ATOM 758 C CA . LEU A 1 96 ? -25.242 -11.640 70.066 1.00 93.06 96 LEU A CA 1
ATOM 759 C C . LEU A 1 96 ? -26.394 -11.992 69.111 1.00 93.06 96 LEU A C 1
ATOM 761 O O . LEU A 1 96 ? -26.461 -11.454 68.005 1.00 93.06 96 LEU A O 1
ATOM 765 N N . GLN A 1 97 ? -27.325 -12.841 69.545 1.00 94.50 97 GLN A N 1
ATOM 766 C CA . GLN A 1 97 ? -28.526 -13.200 68.795 1.00 94.50 97 GLN A CA 1
ATOM 767 C C . GLN A 1 97 ? -29.445 -11.992 68.574 1.00 94.50 97 GLN A C 1
ATOM 769 O O . GLN A 1 97 ? -29.940 -11.797 67.458 1.00 94.50 97 GLN A O 1
ATOM 774 N N . GLN A 1 98 ? -29.637 -11.158 69.597 1.00 93.88 98 GLN A N 1
ATOM 775 C CA . GLN A 1 98 ? -30.422 -9.933 69.493 1.00 93.88 98 GLN A CA 1
ATOM 776 C C . GLN A 1 98 ? -29.775 -8.951 68.510 1.00 93.88 98 GLN A C 1
ATOM 778 O O . GLN A 1 98 ? -30.436 -8.472 67.593 1.00 93.88 98 GLN A O 1
ATOM 783 N N . ASN A 1 99 ? -28.459 -8.744 68.607 1.00 93.75 99 ASN A N 1
ATOM 784 C CA . ASN A 1 99 ? -27.710 -7.869 67.700 1.00 93.75 99 ASN A CA 1
ATOM 785 C C . ASN A 1 99 ? -27.794 -8.335 66.232 1.00 93.75 99 ASN A C 1
ATOM 787 O O . ASN A 1 99 ? -28.001 -7.528 65.322 1.00 93.75 99 ASN A O 1
ATOM 791 N N . ILE A 1 100 ? -27.687 -9.647 65.988 1.00 94.38 100 ILE A N 1
ATOM 792 C CA . ILE A 1 100 ? -27.877 -10.228 64.651 1.00 94.38 100 ILE A CA 1
ATOM 793 C C . ILE A 1 100 ? -29.306 -9.976 64.158 1.00 94.38 100 ILE A C 1
ATOM 795 O O . ILE A 1 100 ? -29.483 -9.557 63.014 1.00 94.38 100 ILE A O 1
ATOM 799 N N . SER A 1 101 ? -30.311 -10.188 65.010 1.00 94.19 101 SER 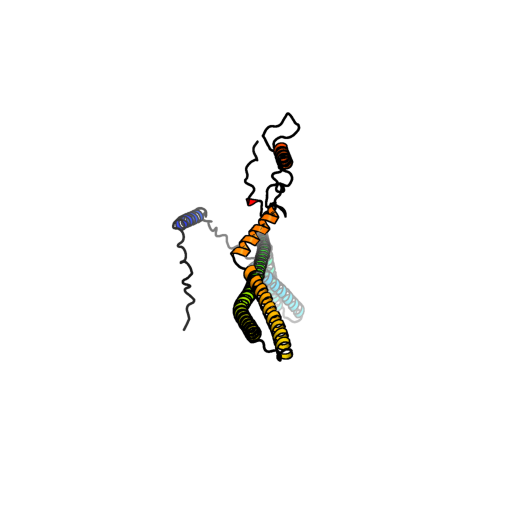A N 1
ATOM 800 C CA . SER A 1 101 ? -31.725 -9.982 64.670 1.00 94.19 101 SER A CA 1
ATOM 801 C C . SER A 1 101 ? -32.015 -8.520 64.320 1.00 94.19 101 SER A C 1
ATOM 803 O O . SER A 1 101 ? -32.625 -8.242 63.287 1.00 94.19 101 SER A O 1
ATOM 805 N N . ASP A 1 102 ? -31.491 -7.576 65.102 1.00 92.75 102 ASP A N 1
ATOM 806 C CA . ASP A 1 102 ? -31.642 -6.139 64.867 1.00 92.75 102 ASP A CA 1
ATOM 807 C C . ASP A 1 102 ? -30.998 -5.711 63.541 1.00 92.75 102 ASP A C 1
ATOM 809 O O . ASP A 1 102 ? -31.611 -5.004 62.736 1.00 92.75 102 ASP A O 1
ATOM 813 N N . LYS A 1 103 ? -29.780 -6.187 63.253 1.00 91.62 103 LYS A N 1
ATOM 814 C CA . LYS A 1 103 ? -29.101 -5.927 61.972 1.00 91.62 103 LYS A CA 1
ATOM 815 C C . LYS A 1 103 ? -29.844 -6.541 60.788 1.00 91.62 103 LYS A C 1
ATOM 817 O O . LYS A 1 103 ? -29.876 -5.942 59.711 1.00 91.62 103 LYS A O 1
ATOM 822 N N . LEU A 1 104 ? -30.438 -7.719 60.962 1.00 91.88 104 LEU A N 1
ATOM 823 C CA . LEU A 1 104 ? -31.195 -8.403 59.916 1.00 91.88 104 LEU A CA 1
ATOM 824 C C . LEU A 1 104 ? -32.508 -7.668 59.615 1.00 91.88 104 LEU A C 1
ATOM 826 O O . LEU A 1 104 ? -32.831 -7.465 58.445 1.00 91.88 104 LEU A O 1
ATOM 830 N N . ASN A 1 105 ? -33.185 -7.157 60.645 1.00 90.81 105 ASN A N 1
ATOM 831 C CA . ASN A 1 105 ? -34.363 -6.298 60.507 1.00 90.81 105 ASN A CA 1
ATOM 832 C C . ASN A 1 105 ? -34.032 -4.996 59.761 1.00 90.81 105 ASN A C 1
ATOM 834 O O . ASN A 1 105 ? -34.716 -4.649 58.799 1.00 90.81 105 ASN A O 1
ATOM 838 N N . GLN A 1 106 ? -32.920 -4.338 60.111 1.00 88.31 106 GLN A N 1
ATOM 839 C CA . GLN A 1 106 ? -32.440 -3.140 59.406 1.00 88.31 106 GLN A CA 1
ATOM 840 C C . GLN A 1 106 ? -32.113 -3.406 57.925 1.00 88.31 106 GLN A C 1
ATOM 842 O O . GLN A 1 106 ? -32.339 -2.554 57.065 1.00 88.31 106 GLN A O 1
ATOM 847 N N . LEU A 1 107 ? -31.567 -4.582 57.597 1.00 87.44 107 LEU A N 1
ATOM 848 C CA . LEU A 1 107 ? -31.286 -4.984 56.211 1.00 87.44 107 LEU A CA 1
ATOM 849 C C . LEU A 1 107 ? -32.550 -5.419 55.451 1.00 87.44 107 LEU A C 1
ATOM 851 O O . LEU A 1 107 ? -32.597 -5.318 54.221 1.00 87.44 107 LEU A O 1
ATOM 855 N N . SER A 1 108 ? -33.573 -5.890 56.165 1.00 89.06 108 SER A N 1
ATOM 856 C CA . SER A 1 108 ? -34.851 -6.316 55.595 1.00 89.06 108 SER A CA 1
ATOM 857 C C . SER A 1 108 ? -35.815 -5.155 55.337 1.00 89.06 108 SER A C 1
ATOM 859 O O . SER A 1 108 ? -36.881 -5.375 54.758 1.00 89.06 108 SER A O 1
ATOM 861 N N . GLU A 1 109 ? -35.451 -3.918 55.687 1.00 90.81 109 GLU A N 1
ATOM 862 C CA . GLU A 1 109 ? -36.311 -2.764 55.448 1.00 90.81 109 GLU A CA 1
ATOM 863 C C . GLU A 1 109 ? -36.677 -2.615 53.952 1.00 90.81 109 GLU A C 1
ATOM 865 O O . GLU A 1 109 ? -35.791 -2.507 53.087 1.00 90.81 109 GLU A O 1
ATOM 870 N N . PRO A 1 110 ? -37.983 -2.573 53.606 1.00 89.19 110 PRO A N 1
ATOM 871 C CA . PRO A 1 110 ? -38.450 -2.392 52.231 1.00 89.19 110 PRO A CA 1
ATOM 872 C C . PRO A 1 110 ? -37.821 -1.202 51.476 1.00 89.19 110 PRO A C 1
ATOM 874 O O . PRO A 1 110 ? -37.379 -1.403 50.337 1.00 89.19 110 PRO A O 1
ATOM 877 N N . PRO A 1 111 ? -37.699 0.017 52.056 1.00 87.38 111 PRO A N 1
ATOM 878 C CA . PRO A 1 111 ? -37.142 1.165 51.333 1.00 87.38 111 PRO A CA 1
ATOM 879 C C . PRO A 1 111 ? -35.659 0.987 50.976 1.00 87.38 111 PRO A C 1
ATOM 881 O O . PRO A 1 111 ? -35.228 1.364 49.878 1.00 87.38 111 PRO A O 1
ATOM 884 N N . LEU A 1 112 ? -34.878 0.370 51.865 1.00 85.69 112 LEU A N 1
ATOM 885 C CA . LEU A 1 112 ? -33.464 0.069 51.647 1.00 85.69 112 LEU A CA 1
ATOM 886 C C . LEU A 1 112 ? -33.292 -0.948 50.507 1.00 85.69 112 LEU A C 1
ATOM 888 O O . LEU A 1 112 ? -32.486 -0.742 49.591 1.00 85.69 112 LEU A O 1
ATOM 892 N N . ASN A 1 113 ? -34.106 -2.006 50.508 1.00 86.06 113 ASN A N 1
ATOM 893 C CA . ASN A 1 113 ? -34.092 -3.037 49.472 1.00 86.06 113 ASN A CA 1
ATOM 894 C C . ASN A 1 113 ? -34.491 -2.500 48.094 1.00 86.06 113 ASN A C 1
ATOM 896 O O . ASN A 1 113 ? -33.836 -2.798 47.087 1.00 86.06 113 ASN A O 1
ATOM 900 N N . GLU A 1 114 ? -35.525 -1.663 48.017 1.00 89.12 114 GLU A N 1
ATOM 901 C CA . GLU A 1 114 ? -35.889 -0.999 46.768 1.00 89.12 114 GLU A CA 1
ATOM 902 C C . GLU A 1 114 ? -34.772 -0.097 46.242 1.00 89.12 114 GLU A C 1
ATOM 904 O O . GLU A 1 114 ? -34.445 -0.128 45.048 1.00 89.12 114 GLU A O 1
ATOM 909 N N . GLN A 1 115 ? -34.153 0.686 47.124 1.00 87.69 115 GLN A N 1
ATOM 910 C CA . GLN A 1 115 ? -33.055 1.568 46.758 1.00 87.69 115 GLN A CA 1
ATOM 911 C C . GLN A 1 115 ? -31.849 0.778 46.231 1.00 87.69 115 GLN A C 1
ATOM 913 O O . GLN A 1 115 ? -31.287 1.131 45.186 1.00 87.69 115 GLN A O 1
ATOM 918 N N . LEU A 1 116 ? -31.486 -0.323 46.893 1.00 88.88 116 LEU A N 1
ATOM 919 C CA . LEU A 1 116 ? -30.416 -1.214 46.451 1.00 88.88 116 LEU A CA 1
ATOM 920 C C . LEU A 1 116 ? -30.734 -1.827 45.080 1.00 88.88 116 LEU A C 1
ATOM 922 O O . LEU A 1 116 ? -29.899 -1.764 44.172 1.00 88.88 116 LEU A O 1
ATOM 926 N N . ARG A 1 117 ? -31.957 -2.337 44.881 1.00 90.44 117 ARG A N 1
ATOM 927 C CA . ARG A 1 117 ? -32.416 -2.871 43.585 1.00 90.44 117 ARG A CA 1
ATOM 928 C C . ARG A 1 117 ? -32.292 -1.826 42.477 1.00 90.44 117 ARG A C 1
ATOM 930 O O . ARG A 1 117 ? -31.790 -2.144 41.396 1.00 90.44 117 ARG A O 1
ATOM 937 N N . ARG A 1 118 ? -32.695 -0.574 42.724 1.00 91.62 118 ARG A N 1
ATOM 938 C CA . ARG A 1 118 ? -32.559 0.529 41.752 1.00 91.62 118 ARG A CA 1
ATOM 939 C C . ARG A 1 118 ? -31.087 0.800 41.418 1.00 91.62 118 ARG A C 1
ATOM 941 O O . ARG A 1 118 ? -30.732 0.865 40.238 1.00 91.62 118 ARG A O 1
ATOM 948 N N . LYS A 1 119 ? -30.210 0.883 42.426 1.00 90.25 119 LYS A N 1
ATOM 949 C CA . LYS A 1 119 ? -28.763 1.094 42.228 1.00 90.25 119 LYS A CA 1
ATOM 950 C C . LYS A 1 119 ? -28.104 -0.055 41.454 1.00 90.25 119 LYS A C 1
ATOM 952 O O . LYS A 1 119 ? -27.292 0.196 40.561 1.00 90.25 119 LYS A O 1
ATOM 957 N N . LEU A 1 120 ? -28.475 -1.304 41.739 1.00 93.19 120 LEU A N 1
ATOM 958 C CA . LEU A 1 120 ? -27.971 -2.481 41.026 1.00 93.19 120 LEU A CA 1
ATOM 959 C C . LEU A 1 120 ? -28.409 -2.489 39.559 1.00 93.19 120 LEU A C 1
ATOM 961 O O . LEU A 1 120 ? -27.560 -2.656 38.680 1.00 93.19 120 LEU A O 1
ATOM 965 N N . ARG A 1 121 ? -29.689 -2.212 39.273 1.00 95.31 121 ARG A N 1
ATOM 966 C CA . ARG A 1 121 ? -30.185 -2.068 37.891 1.00 95.31 121 ARG A CA 1
ATOM 967 C C . ARG A 1 121 ? -29.431 -0.969 37.141 1.00 95.31 121 ARG A C 1
ATOM 969 O O . ARG A 1 121 ? -28.988 -1.194 36.014 1.00 95.31 121 ARG A O 1
ATOM 976 N N . ALA A 1 122 ? -29.214 0.187 37.772 1.00 93.81 122 ALA A N 1
ATOM 977 C CA . ALA A 1 122 ? -28.452 1.288 37.180 1.00 93.81 122 ALA A CA 1
ATOM 978 C C . ALA A 1 122 ? -26.994 0.892 36.878 1.00 93.81 122 ALA A C 1
ATOM 980 O O . ALA A 1 122 ? -26.493 1.147 35.779 1.00 93.81 122 ALA A O 1
ATOM 981 N N . ARG A 1 123 ? -26.318 0.207 37.811 1.00 94.50 123 ARG A N 1
ATOM 982 C CA . ARG A 1 123 ? -24.941 -0.281 37.625 1.00 94.50 123 ARG A CA 1
ATOM 983 C C . ARG A 1 123 ? -24.855 -1.331 36.518 1.00 94.50 123 ARG A C 1
ATOM 985 O O . ARG A 1 123 ? -23.940 -1.268 35.697 1.00 94.50 123 ARG A O 1
ATOM 992 N N . HIS A 1 124 ? -25.805 -2.261 36.466 1.00 96.00 124 HIS A N 1
ATOM 993 C CA . HIS A 1 124 ? -25.884 -3.273 35.417 1.00 96.00 124 HIS A CA 1
ATOM 994 C C . HIS A 1 124 ? -26.099 -2.630 34.040 1.00 96.00 124 HIS A C 1
ATOM 996 O O . HIS A 1 124 ? -25.343 -2.902 33.105 1.00 96.00 124 HIS A O 1
ATOM 1002 N N . LYS A 1 125 ? -27.046 -1.686 33.934 1.00 97.38 125 LYS A N 1
ATOM 1003 C CA . LYS A 1 125 ? -27.293 -0.908 32.710 1.00 97.38 125 LYS A CA 1
ATOM 1004 C C . LYS A 1 125 ? -26.036 -0.160 32.257 1.00 97.38 125 LYS A C 1
ATOM 1006 O O . LYS A 1 125 ? -25.674 -0.250 31.085 1.00 97.38 125 LYS A O 1
ATOM 1011 N N . LYS A 1 126 ? -25.327 0.507 33.179 1.00 96.88 126 LYS A N 1
ATOM 1012 C CA . LYS A 1 126 ? -24.060 1.205 32.893 1.00 96.88 126 LYS A CA 1
ATOM 1013 C C . LYS A 1 126 ? -22.994 0.250 32.354 1.00 96.88 126 LYS A C 1
ATOM 1015 O O . LYS A 1 126 ? -22.415 0.530 31.310 1.00 96.88 126 LYS A O 1
ATOM 1020 N N . ARG A 1 127 ? -22.758 -0.882 33.024 1.00 97.31 127 ARG A N 1
ATOM 1021 C CA . ARG A 1 127 ? -21.772 -1.891 32.592 1.00 97.31 127 ARG A CA 1
ATOM 1022 C C . ARG A 1 127 ? -22.110 -2.469 31.219 1.00 97.31 127 ARG A C 1
ATOM 1024 O O . ARG A 1 127 ? -21.238 -2.560 30.363 1.00 97.31 127 ARG A O 1
ATOM 1031 N N . SER A 1 128 ? -23.379 -2.802 30.991 1.00 97.88 128 SER A N 1
ATOM 1032 C CA . SER A 1 128 ? -23.872 -3.307 29.707 1.00 97.88 128 SER A CA 1
ATOM 1033 C C . SER A 1 128 ? -23.657 -2.290 28.578 1.00 97.88 128 SER A C 1
ATOM 1035 O O . SER A 1 128 ? -23.150 -2.637 27.510 1.00 97.88 128 SER A O 1
ATOM 1037 N N . TRP A 1 129 ? -23.957 -1.012 28.830 1.00 98.06 129 TRP A N 1
ATOM 1038 C CA . TRP A 1 129 ? -23.694 0.067 27.877 1.00 98.06 129 TRP A CA 1
ATOM 1039 C C . TRP A 1 129 ? -22.197 0.262 27.611 1.00 98.06 129 TRP A C 1
ATOM 1041 O O . TRP A 1 129 ? -21.799 0.340 26.452 1.00 98.06 129 TRP A O 1
ATOM 1051 N N . GLN A 1 130 ? -21.358 0.273 28.652 1.00 98.19 130 GLN A N 1
ATOM 1052 C CA . GLN A 1 130 ? -19.902 0.381 28.508 1.00 98.19 130 GLN A CA 1
ATOM 1053 C C . GLN A 1 130 ? -19.329 -0.781 27.692 1.00 98.19 130 GLN A C 1
ATOM 1055 O O . GLN A 1 130 ? -18.522 -0.547 26.799 1.00 98.19 130 GLN A O 1
ATOM 1060 N N . LYS A 1 131 ? -19.794 -2.015 27.929 1.00 98.31 131 LYS A N 1
ATOM 1061 C CA . LYS A 1 131 ? -19.393 -3.193 27.146 1.00 98.31 131 LYS A CA 1
ATOM 1062 C C . LYS A 1 131 ? -19.723 -3.009 25.662 1.00 98.31 131 LYS A C 1
ATOM 1064 O O . LYS A 1 131 ? -18.842 -3.184 24.825 1.00 98.31 131 LYS A O 1
ATOM 1069 N N . ARG A 1 132 ? -20.954 -2.592 25.335 1.00 98.19 132 ARG A N 1
ATOM 1070 C CA . ARG A 1 132 ? -21.362 -2.315 23.943 1.00 98.19 132 ARG A CA 1
ATOM 1071 C C . ARG A 1 132 ? -20.557 -1.176 23.316 1.00 98.19 132 ARG A C 1
ATOM 1073 O O . ARG A 1 132 ? -20.115 -1.303 22.179 1.00 98.19 132 ARG A O 1
ATOM 1080 N N . ARG A 1 133 ? -20.341 -0.078 24.046 1.00 98.25 133 ARG A N 1
ATOM 1081 C CA . ARG A 1 133 ? -19.547 1.065 23.573 1.00 98.25 133 ARG A CA 1
ATOM 1082 C C . ARG A 1 133 ? -18.103 0.660 23.283 1.00 98.25 133 ARG A C 1
ATOM 1084 O O . ARG A 1 133 ? -17.597 0.979 22.216 1.00 98.25 133 ARG A O 1
ATOM 1091 N N . ASN A 1 134 ? -17.462 -0.061 24.199 1.00 98.38 134 ASN A N 1
ATOM 1092 C CA . ASN A 1 134 ? -16.081 -0.509 24.030 1.00 98.38 134 ASN A CA 1
ATOM 1093 C C . ASN A 1 134 ? -15.947 -1.501 22.871 1.00 98.38 134 ASN A C 1
ATOM 1095 O O . ASN A 1 134 ? -14.985 -1.410 22.119 1.00 98.38 134 ASN A O 1
ATOM 1099 N N . ALA A 1 135 ? -16.923 -2.396 22.682 1.00 98.44 135 ALA A N 1
ATOM 1100 C CA . ALA A 1 135 ? -16.952 -3.294 21.529 1.00 98.44 135 ALA A CA 1
ATOM 1101 C C . ALA A 1 135 ? -17.032 -2.518 20.204 1.00 98.44 135 ALA A C 1
ATOM 1103 O O . ALA A 1 135 ? -16.236 -2.772 19.306 1.00 98.44 135 ALA A O 1
ATOM 1104 N N . ARG A 1 136 ? -17.916 -1.513 20.106 1.00 98.19 136 ARG A N 1
ATOM 1105 C CA . ARG A 1 136 ? -18.003 -0.637 18.921 1.00 98.19 136 ARG A CA 1
ATOM 1106 C C . ARG A 1 136 ? -16.700 0.117 18.660 1.00 98.19 136 ARG A C 1
ATOM 1108 O O . ARG A 1 136 ? -16.225 0.132 17.533 1.00 98.19 136 ARG A O 1
ATOM 1115 N N . LEU A 1 137 ? -16.101 0.698 19.702 1.00 98.25 137 LEU A N 1
ATOM 1116 C CA . LEU A 1 137 ? -14.819 1.400 19.587 1.00 98.25 137 LEU A CA 1
ATOM 1117 C C . LEU A 1 137 ? -13.687 0.466 19.150 1.00 98.25 137 LEU A C 1
ATOM 1119 O O . LEU A 1 137 ? -12.827 0.882 18.383 1.00 98.25 137 LEU A O 1
ATOM 1123 N N . LYS A 1 138 ? -13.682 -0.785 19.623 1.00 98.56 138 LYS A N 1
ATOM 1124 C CA . LYS A 1 138 ? -12.706 -1.790 19.197 1.00 98.56 138 LYS A CA 1
ATOM 1125 C C . LYS A 1 138 ? -12.857 -2.093 17.706 1.00 98.56 138 LYS A C 1
ATOM 1127 O O . LYS A 1 138 ? -11.888 -1.941 16.978 1.00 98.56 138 LYS A O 1
ATOM 1132 N N . VAL A 1 139 ? -14.075 -2.396 17.251 1.00 98.44 139 VAL A N 1
ATOM 1133 C CA . VAL A 1 139 ? -14.365 -2.641 15.826 1.00 98.44 139 VAL A CA 1
ATOM 1134 C C . VAL A 1 139 ? -13.951 -1.449 14.960 1.00 98.44 139 VAL A C 1
ATOM 1136 O O . VAL A 1 139 ? -13.312 -1.636 13.932 1.00 98.44 139 VAL A O 1
ATOM 1139 N N . GLN A 1 140 ? -14.249 -0.219 15.389 1.00 98.25 140 GLN A N 1
ATOM 1140 C CA . GLN A 1 140 ? -13.852 0.984 14.655 1.00 98.25 140 GLN A CA 1
ATOM 1141 C C . GLN A 1 140 ? -12.326 1.135 14.564 1.00 98.25 140 GLN A C 1
ATOM 1143 O O . GLN A 1 140 ? -11.807 1.446 13.495 1.00 98.25 140 GLN A O 1
ATOM 1148 N N . LYS A 1 141 ? -11.599 0.906 15.666 1.00 98.50 141 LYS A N 1
ATOM 1149 C CA . LYS A 1 141 ? -10.128 0.950 15.678 1.00 98.50 141 LYS A CA 1
ATOM 1150 C C . LYS A 1 141 ? -9.519 -0.128 14.790 1.00 98.50 141 LYS A C 1
ATOM 1152 O O . LYS A 1 141 ? -8.570 0.156 14.064 1.00 98.50 141 LYS A O 1
ATOM 1157 N N . ASP A 1 142 ? -10.069 -1.336 14.838 1.00 98.38 142 ASP A N 1
ATOM 1158 C CA . ASP A 1 142 ? -9.609 -2.451 14.016 1.00 98.38 142 ASP A CA 1
ATOM 1159 C C . ASP A 1 142 ? -9.838 -2.137 12.528 1.00 98.38 142 ASP A C 1
ATOM 1161 O O . ASP A 1 142 ? -8.901 -2.240 11.743 1.00 98.38 142 ASP A O 1
ATOM 1165 N N . ALA A 1 143 ? -11.014 -1.613 12.158 1.00 98.19 143 ALA A N 1
ATOM 1166 C CA . ALA A 1 143 ? -11.321 -1.181 10.791 1.00 98.19 143 ALA A CA 1
ATOM 1167 C C . ALA A 1 143 ? -10.418 -0.032 10.295 1.00 98.19 143 ALA A C 1
ATOM 1169 O O . ALA A 1 143 ? -9.984 -0.016 9.143 1.00 98.19 143 ALA A O 1
ATOM 1170 N N . GLN A 1 144 ? -10.097 0.936 11.159 1.00 98.06 144 GLN A N 1
ATOM 1171 C CA . GLN A 1 144 ? -9.139 1.997 10.828 1.00 98.06 144 GLN A CA 1
ATOM 1172 C C . GLN A 1 144 ? -7.734 1.436 10.606 1.00 98.06 144 GLN A C 1
ATOM 1174 O O . GLN A 1 144 ? -7.039 1.854 9.682 1.00 98.06 144 GLN A O 1
ATOM 1179 N N . ARG A 1 145 ? -7.314 0.469 11.430 1.00 98.31 145 ARG A N 1
ATOM 1180 C CA . ARG A 1 145 ? -6.011 -0.184 11.291 1.00 98.31 145 ARG A CA 1
ATOM 1181 C C . ARG A 1 145 ? -5.927 -0.996 10.000 1.00 98.31 145 ARG A C 1
ATOM 1183 O O . ARG A 1 145 ? -4.915 -0.898 9.316 1.00 98.31 145 ARG A O 1
ATOM 1190 N N . THR A 1 146 ? -6.971 -1.747 9.647 1.00 98.12 146 THR A N 1
ATOM 1191 C CA . THR A 1 146 ? -7.009 -2.504 8.387 1.00 98.12 146 THR A CA 1
ATOM 1192 C C . THR A 1 146 ? -6.993 -1.578 7.178 1.00 98.12 146 THR A C 1
ATOM 1194 O O . THR A 1 146 ? -6.218 -1.818 6.263 1.00 98.12 146 THR A O 1
ATOM 1197 N N . ASN A 1 147 ? -7.768 -0.488 7.193 1.00 98.31 147 ASN A N 1
ATOM 1198 C CA . ASN A 1 147 ? -7.755 0.502 6.112 1.00 98.31 147 ASN A CA 1
ATOM 1199 C C . ASN A 1 147 ? -6.360 1.132 5.957 1.00 98.31 147 ASN A C 1
ATOM 1201 O O . ASN A 1 147 ? -5.809 1.159 4.861 1.00 98.31 147 ASN A O 1
ATOM 1205 N N . ARG A 1 148 ? -5.735 1.543 7.069 1.00 98.19 148 ARG A N 1
ATOM 1206 C CA . ARG A 1 148 ? -4.372 2.086 7.046 1.00 98.19 148 ARG A CA 1
ATOM 1207 C C . ARG A 1 148 ? -3.373 1.093 6.448 1.00 98.19 148 ARG A C 1
ATOM 1209 O O . ARG A 1 148 ? -2.541 1.491 5.643 1.00 98.19 148 ARG A O 1
ATOM 1216 N N . ASN A 1 149 ? -3.457 -0.181 6.825 1.00 98.25 149 ASN A N 1
ATOM 1217 C CA . ASN A 1 149 ? -2.583 -1.218 6.279 1.00 98.25 149 ASN A CA 1
ATOM 1218 C C . ASN A 1 149 ? -2.807 -1.414 4.771 1.00 98.25 149 ASN A C 1
ATOM 1220 O O . ASN A 1 149 ? -1.837 -1.419 4.028 1.00 98.25 149 ASN A O 1
ATOM 1224 N N . GLN A 1 150 ? -4.061 -1.472 4.311 1.00 98.38 150 GLN A N 1
ATOM 1225 C CA . GLN A 1 150 ? -4.382 -1.558 2.880 1.00 98.38 150 GLN A CA 1
ATOM 1226 C C . GLN A 1 150 ? -3.849 -0.354 2.095 1.00 98.38 150 GLN A C 1
ATOM 1228 O O . GLN A 1 150 ? -3.369 -0.502 0.975 1.00 98.38 150 GLN A O 1
ATOM 1233 N N . LEU A 1 151 ? -3.922 0.848 2.672 1.00 98.12 151 LEU A N 1
ATOM 1234 C CA . LEU A 1 151 ? -3.369 2.043 2.045 1.00 98.12 151 LEU A CA 1
ATOM 1235 C C . LEU A 1 151 ? -1.841 1.968 1.948 1.00 98.12 151 LEU A C 1
ATOM 1237 O O . LEU A 1 151 ? -1.294 2.296 0.901 1.00 98.12 151 LEU A O 1
ATOM 1241 N N . HIS A 1 152 ? -1.163 1.509 3.004 1.00 98.25 152 HIS A N 1
ATOM 1242 C CA . HIS A 1 152 ? 0.283 1.285 2.968 1.00 98.25 152 HIS A CA 1
ATOM 1243 C C . HIS A 1 152 ? 0.672 0.246 1.914 1.00 98.25 152 HIS A C 1
ATOM 1245 O O . HIS A 1 152 ? 1.549 0.526 1.109 1.00 98.25 152 HIS A O 1
ATOM 1251 N N . GLU A 1 153 ? -0.033 -0.883 1.836 1.00 98.31 153 GLU A N 1
ATOM 1252 C CA . GLU A 1 153 ? 0.211 -1.904 0.809 1.00 98.31 153 GLU A CA 1
ATOM 1253 C C . GLU A 1 153 ? 0.058 -1.341 -0.610 1.00 98.31 153 GLU A C 1
ATOM 1255 O O . GLU A 1 153 ? 0.898 -1.602 -1.468 1.00 98.31 153 GLU A O 1
ATOM 1260 N N . ARG A 1 154 ? -0.969 -0.517 -0.860 1.00 98.00 154 ARG A N 1
ATOM 1261 C CA . ARG A 1 154 ? -1.141 0.160 -2.158 1.00 98.00 154 ARG A CA 1
ATOM 1262 C C . ARG A 1 154 ? -0.008 1.137 -2.460 1.00 98.00 154 ARG A C 1
ATOM 1264 O O . ARG A 1 154 ? 0.453 1.194 -3.595 1.00 98.00 154 ARG A O 1
ATOM 1271 N N . ILE A 1 155 ? 0.435 1.902 -1.461 1.00 97.94 155 ILE A N 1
ATOM 1272 C CA . ILE A 1 155 ? 1.575 2.816 -1.609 1.00 97.94 155 ILE A CA 1
ATOM 1273 C C . ILE A 1 155 ? 2.840 2.022 -1.943 1.00 97.94 155 ILE A C 1
ATOM 1275 O O . ILE A 1 155 ? 3.560 2.396 -2.863 1.00 97.94 155 ILE A O 1
ATOM 1279 N N . ASP A 1 156 ? 3.089 0.918 -1.246 1.00 98.38 156 ASP A N 1
ATOM 1280 C CA . ASP A 1 156 ? 4.273 0.086 -1.457 1.00 98.38 156 ASP A CA 1
ATOM 1281 C C . ASP A 1 156 ? 4.260 -0.569 -2.844 1.00 98.38 156 ASP A C 1
ATOM 1283 O O . ASP A 1 156 ? 5.286 -0.587 -3.529 1.00 98.38 156 ASP A O 1
ATOM 1287 N N . GLN A 1 157 ? 3.099 -1.059 -3.293 1.00 98.25 157 GLN A N 1
ATOM 1288 C CA . GLN A 1 157 ? 2.907 -1.581 -4.649 1.00 98.25 157 GLN A CA 1
ATOM 1289 C C . GLN A 1 157 ? 3.214 -0.510 -5.694 1.00 98.25 157 GLN A C 1
ATOM 1291 O O . GLN A 1 157 ? 4.066 -0.728 -6.556 1.00 98.25 157 GLN A O 1
ATOM 1296 N N . TRP A 1 158 ? 2.614 0.674 -5.554 1.00 98.19 158 TRP A N 1
ATOM 1297 C CA . TRP A 1 158 ? 2.864 1.797 -6.451 1.00 98.19 158 TRP A CA 1
ATOM 1298 C C . TRP A 1 158 ? 4.347 2.190 -6.471 1.00 98.19 158 TRP A C 1
ATOM 1300 O O . TRP A 1 158 ? 4.938 2.335 -7.536 1.00 98.19 158 TRP A O 1
ATOM 1310 N N . GLN A 1 159 ? 5.005 2.282 -5.312 1.00 97.44 159 GLN A N 1
ATOM 1311 C CA . GLN A 1 159 ? 6.440 2.575 -5.241 1.00 97.44 159 GLN A CA 1
ATOM 1312 C C . GLN A 1 159 ? 7.295 1.496 -5.917 1.00 97.44 159 GLN A C 1
ATOM 1314 O O . GLN A 1 159 ? 8.310 1.809 -6.542 1.00 97.44 159 GLN A O 1
ATOM 1319 N N . CYS A 1 160 ? 6.921 0.221 -5.798 1.00 98.12 160 CYS A N 1
ATOM 1320 C CA . CYS A 1 160 ? 7.604 -0.864 -6.499 1.00 98.12 160 CYS A CA 1
ATOM 1321 C C . CYS A 1 160 ? 7.440 -0.750 -8.016 1.00 98.12 160 CYS A C 1
ATOM 1323 O O . CYS A 1 160 ? 8.424 -0.899 -8.735 1.00 98.12 160 CYS A O 1
ATOM 1325 N N . GLU A 1 161 ? 6.236 -0.453 -8.499 1.00 97.81 161 GLU A N 1
ATOM 1326 C CA . GLU A 1 161 ? 5.969 -0.227 -9.922 1.00 97.81 161 GLU A CA 1
ATOM 1327 C C . GLU A 1 161 ? 6.756 0.972 -10.456 1.00 97.81 161 GLU A C 1
ATOM 1329 O O . GLU A 1 161 ? 7.444 0.850 -11.466 1.00 97.81 161 GLU A O 1
ATOM 1334 N N . GLN A 1 162 ? 6.757 2.097 -9.737 1.00 96.56 162 GLN A N 1
ATOM 1335 C CA . GLN A 1 162 ? 7.532 3.277 -10.127 1.00 96.56 162 GLN A CA 1
ATOM 1336 C C . GLN A 1 162 ? 9.037 2.996 -10.171 1.00 96.56 162 GLN A C 1
ATOM 1338 O O . GLN A 1 162 ? 9.720 3.431 -11.097 1.00 96.56 162 GLN A O 1
ATOM 1343 N N . ARG A 1 163 ? 9.573 2.235 -9.207 1.00 97.44 163 ARG A N 1
ATOM 1344 C CA . ARG A 1 163 ? 10.985 1.821 -9.240 1.00 97.44 163 ARG A CA 1
ATOM 1345 C C . ARG A 1 163 ? 11.302 0.962 -10.459 1.00 97.44 163 ARG A C 1
ATOM 1347 O O . ARG A 1 163 ? 12.309 1.226 -11.107 1.00 97.44 163 ARG A O 1
ATOM 1354 N N . LYS A 1 164 ? 10.437 0.003 -10.802 1.00 97.44 164 LYS A N 1
ATOM 1355 C CA . LYS A 1 164 ? 10.603 -0.824 -12.008 1.00 97.44 164 LYS A CA 1
ATOM 1356 C C . LYS A 1 164 ? 10.613 0.027 -13.275 1.00 97.44 164 LYS A C 1
ATOM 1358 O O . LYS A 1 164 ? 11.531 -0.108 -14.074 1.00 97.44 164 LYS A O 1
ATOM 1363 N N . LEU A 1 165 ? 9.665 0.955 -13.416 1.00 95.75 165 LEU A N 1
ATOM 1364 C CA . LEU A 1 165 ? 9.617 1.866 -14.565 1.00 95.75 165 LEU A CA 1
ATOM 1365 C C . LEU A 1 165 ? 10.895 2.709 -14.683 1.00 95.75 165 LEU A C 1
ATOM 1367 O O . LEU A 1 165 ? 11.448 2.846 -15.772 1.00 95.75 165 LEU A O 1
ATOM 1371 N N . LEU A 1 166 ? 11.411 3.224 -13.562 1.00 96.56 166 LEU A N 1
ATOM 1372 C CA . LEU A 1 166 ? 12.672 3.970 -13.546 1.00 96.56 166 LEU A CA 1
ATOM 1373 C C . LEU A 1 166 ? 13.883 3.098 -13.904 1.00 96.56 166 LEU A C 1
ATOM 1375 O O . LEU A 1 166 ? 14.808 3.570 -14.564 1.00 96.56 166 LEU A O 1
ATOM 1379 N N . GLU A 1 167 ? 13.923 1.846 -13.453 1.00 96.50 167 GLU A N 1
ATOM 1380 C CA . GLU A 1 167 ? 14.988 0.898 -13.801 1.00 96.50 167 GLU A CA 1
ATOM 1381 C C . GLU A 1 167 ? 14.953 0.531 -15.288 1.00 96.50 167 GLU A C 1
ATOM 1383 O O . GLU A 1 167 ? 15.994 0.545 -15.947 1.00 96.50 167 GLU A O 1
ATOM 1388 N N . GLU A 1 168 ? 13.764 0.281 -15.836 1.00 94.81 168 GLU A N 1
ATOM 1389 C CA . GLU A 1 168 ? 13.555 0.048 -17.264 1.00 94.81 168 GLU A CA 1
ATOM 1390 C C . GLU A 1 168 ? 13.977 1.266 -18.091 1.00 94.81 168 GLU A C 1
ATOM 1392 O O . GLU A 1 168 ? 14.703 1.130 -19.079 1.00 94.81 168 GLU A O 1
ATOM 1397 N N . GLU A 1 169 ? 13.597 2.475 -17.672 1.00 92.12 169 GLU A N 1
ATOM 1398 C CA . GLU A 1 169 ? 14.002 3.705 -18.346 1.00 92.12 169 GLU A CA 1
ATOM 1399 C C . GLU A 1 169 ? 15.521 3.898 -18.323 1.00 92.12 169 GLU A C 1
ATOM 1401 O O . GLU A 1 169 ? 16.115 4.170 -19.369 1.00 92.12 169 GLU A O 1
ATOM 1406 N N . LYS A 1 170 ? 16.168 3.680 -17.171 1.00 94.44 170 LYS A N 1
ATOM 1407 C CA . LYS A 1 170 ? 17.634 3.724 -17.051 1.00 94.44 170 LYS A CA 1
ATOM 1408 C C . LYS A 1 170 ? 18.310 2.712 -17.966 1.00 94.44 170 LYS A C 1
ATOM 1410 O O . LYS A 1 170 ? 19.282 3.061 -18.633 1.00 94.44 170 LYS A O 1
ATOM 1415 N N . LEU A 1 171 ? 17.810 1.478 -18.014 1.00 93.19 171 LEU A N 1
ATOM 1416 C CA . LEU A 1 171 ? 18.368 0.431 -18.866 1.00 93.19 171 LEU A CA 1
ATOM 1417 C C . LEU A 1 171 ? 18.268 0.819 -20.340 1.00 93.19 171 LEU A C 1
ATOM 1419 O O . LEU A 1 171 ? 19.232 0.657 -21.089 1.00 93.19 171 LEU A O 1
ATOM 1423 N N . VAL A 1 172 ? 17.137 1.379 -20.770 1.00 89.50 172 VAL A N 1
ATOM 1424 C CA . VAL A 1 172 ? 17.026 1.827 -22.159 1.00 89.50 172 VAL A CA 1
ATOM 1425 C C . VAL A 1 172 ? 17.884 3.063 -22.429 1.00 89.50 172 VAL A C 1
ATOM 1427 O O . VAL A 1 172 ? 18.488 3.140 -23.497 1.00 89.50 172 VAL A O 1
ATOM 1430 N N . GLN A 1 173 ? 18.008 3.997 -21.484 1.00 89.88 173 GLN A N 1
ATOM 1431 C CA . GLN A 1 173 ? 18.916 5.134 -21.638 1.00 89.88 173 GLN A CA 1
ATOM 1432 C C . GLN A 1 173 ? 20.363 4.662 -21.827 1.00 89.88 173 GLN A C 1
ATOM 1434 O O . GLN A 1 173 ? 21.026 5.086 -22.769 1.00 89.88 173 GLN A O 1
ATOM 1439 N N . GLN A 1 174 ? 20.817 3.694 -21.026 1.00 92.12 174 GLN A N 1
ATOM 1440 C CA . GLN A 1 174 ? 22.131 3.072 -21.206 1.00 92.12 174 GLN A CA 1
ATOM 1441 C C . GLN A 1 174 ? 22.280 2.443 -22.598 1.00 92.12 174 GLN A C 1
ATOM 1443 O O . GLN A 1 174 ? 23.306 2.621 -23.249 1.00 92.12 174 GLN A O 1
ATOM 1448 N N . GLN A 1 175 ? 21.258 1.738 -23.098 1.00 89.88 175 GLN A N 1
ATOM 1449 C CA . GLN A 1 175 ? 21.283 1.183 -24.458 1.00 89.88 175 GLN A CA 1
ATOM 1450 C C . GLN A 1 175 ? 21.412 2.268 -25.538 1.00 89.88 175 GLN A C 1
ATOM 1452 O O . GLN A 1 175 ? 22.128 2.059 -26.521 1.00 89.88 175 GLN A O 1
ATOM 1457 N N . LEU A 1 176 ? 20.747 3.415 -25.370 1.00 90.38 176 LEU A N 1
ATOM 1458 C CA . LEU A 1 176 ? 20.872 4.558 -26.279 1.00 90.38 176 LEU A CA 1
ATOM 1459 C C . LEU A 1 176 ? 22.273 5.175 -26.229 1.00 90.38 176 LEU A C 1
ATOM 1461 O O . LEU A 1 176 ? 22.846 5.477 -27.282 1.00 90.38 176 LEU A O 1
ATOM 1465 N N . ASP A 1 177 ? 22.839 5.323 -25.033 1.00 90.19 177 ASP A N 1
ATOM 1466 C CA . ASP A 1 177 ? 24.185 5.862 -24.839 1.00 90.19 177 ASP A CA 1
ATOM 1467 C C . ASP A 1 177 ? 25.229 4.941 -25.488 1.00 90.19 177 ASP A C 1
ATOM 1469 O O . ASP A 1 177 ? 26.072 5.401 -26.265 1.00 90.19 177 ASP A O 1
ATOM 1473 N N . PHE A 1 178 ? 25.114 3.622 -25.286 1.00 92.00 178 PHE A N 1
ATOM 1474 C CA . PHE A 1 178 ? 25.952 2.637 -25.970 1.00 92.00 178 PHE A CA 1
ATOM 1475 C C . PHE A 1 178 ? 25.781 2.701 -27.487 1.00 92.00 178 PHE A C 1
ATOM 1477 O O . PHE A 1 178 ? 26.775 2.722 -28.213 1.00 92.00 178 PHE A O 1
ATOM 1484 N N . ALA A 1 179 ? 24.545 2.761 -27.993 1.00 92.31 179 ALA A N 1
ATOM 1485 C CA . ALA A 1 179 ? 24.303 2.836 -29.430 1.00 92.31 179 ALA A CA 1
ATOM 1486 C C . ALA A 1 179 ? 24.940 4.088 -30.052 1.00 92.31 179 ALA A C 1
ATOM 1488 O O . ALA A 1 179 ? 25.553 3.998 -31.117 1.00 92.31 179 ALA A O 1
ATOM 1489 N N . SER A 1 180 ? 24.853 5.228 -29.364 1.00 90.19 180 SER A N 1
ATOM 1490 C CA . SER A 1 180 ? 25.486 6.486 -29.772 1.00 90.19 180 SER A CA 1
ATOM 1491 C C . SER A 1 180 ? 27.012 6.380 -29.764 1.00 90.19 180 SER A C 1
ATOM 1493 O O . SER A 1 180 ? 27.665 6.781 -30.730 1.00 90.19 180 SER A O 1
ATOM 1495 N N . HIS A 1 181 ? 27.579 5.785 -28.712 1.00 91.56 181 HIS A N 1
ATOM 1496 C CA . HIS A 1 181 ? 29.017 5.570 -28.580 1.00 91.56 181 HIS A CA 1
ATOM 1497 C C . HIS A 1 181 ? 29.569 4.677 -29.705 1.00 91.56 181 HIS A C 1
ATOM 1499 O O . HIS A 1 181 ? 30.479 5.079 -30.432 1.00 91.56 181 HIS A O 1
ATOM 1505 N N . PHE A 1 182 ? 28.965 3.505 -29.931 1.00 93.88 182 PHE A N 1
ATOM 1506 C CA . PHE A 1 182 ? 29.402 2.571 -30.974 1.00 93.88 182 PHE A CA 1
ATOM 1507 C C . PHE A 1 182 ? 29.224 3.125 -32.390 1.00 93.88 182 PHE A C 1
ATOM 1509 O O . PHE A 1 182 ? 29.998 2.783 -33.286 1.00 93.88 182 PHE A O 1
ATOM 1516 N N . LEU A 1 183 ? 28.241 3.999 -32.617 1.00 94.44 183 LEU A N 1
ATOM 1517 C CA . LEU A 1 183 ? 28.010 4.606 -33.926 1.00 94.44 183 LEU A CA 1
ATOM 1518 C C . LEU A 1 183 ? 29.207 5.464 -34.369 1.00 94.44 183 LEU A C 1
ATOM 1520 O O . LEU A 1 183 ? 29.597 5.407 -35.540 1.00 94.44 183 LEU A O 1
ATOM 1524 N N . ALA A 1 184 ? 29.852 6.181 -33.442 1.00 92.69 184 ALA A N 1
ATOM 1525 C CA . ALA A 1 184 ? 31.074 6.933 -33.731 1.00 92.69 184 ALA A CA 1
ATOM 1526 C C . ALA A 1 184 ? 32.222 6.011 -34.190 1.00 92.69 184 ALA A C 1
ATOM 1528 O O . ALA A 1 184 ? 32.915 6.305 -35.171 1.00 92.69 184 ALA A O 1
ATOM 1529 N N . ASP A 1 185 ? 32.386 4.856 -33.548 1.00 95.12 185 ASP A N 1
ATOM 1530 C CA . ASP A 1 185 ? 33.404 3.876 -33.929 1.00 95.12 185 ASP A CA 1
ATOM 1531 C C . ASP A 1 185 ? 33.082 3.165 -35.247 1.00 95.12 185 ASP A C 1
ATOM 1533 O O . ASP A 1 185 ? 33.978 2.935 -36.066 1.00 95.12 185 ASP A O 1
ATOM 1537 N N . VAL A 1 186 ? 31.806 2.872 -35.517 1.00 97.00 186 VAL A N 1
ATOM 1538 C CA . VAL A 1 186 ? 31.362 2.364 -36.824 1.00 97.00 186 VAL A CA 1
ATOM 1539 C C . VAL A 1 186 ? 31.676 3.375 -37.927 1.00 97.00 186 VAL A C 1
ATOM 1541 O O . VAL A 1 186 ? 32.192 2.985 -38.975 1.00 97.00 186 VAL A O 1
ATOM 1544 N N . HIS A 1 187 ? 31.451 4.673 -37.699 1.00 95.25 187 HIS A N 1
ATOM 1545 C CA . HIS A 1 187 ? 31.818 5.720 -38.657 1.00 95.25 187 HIS A CA 1
ATOM 1546 C C . HIS A 1 187 ? 33.327 5.739 -38.941 1.00 95.25 187 HIS A C 1
ATOM 1548 O O . HIS A 1 187 ? 33.730 5.806 -40.107 1.00 95.25 187 HIS A O 1
ATOM 1554 N N . ARG A 1 188 ? 34.170 5.609 -37.907 1.00 95.81 188 ARG A N 1
ATOM 1555 C CA . ARG A 1 188 ? 35.634 5.517 -38.061 1.00 95.81 188 ARG A CA 1
ATOM 1556 C C . ARG A 1 188 ? 36.045 4.284 -38.871 1.00 95.81 188 ARG A C 1
ATOM 1558 O O . ARG A 1 188 ? 36.810 4.416 -39.830 1.00 95.81 188 ARG A O 1
ATOM 1565 N N . ARG A 1 189 ? 35.500 3.103 -38.544 1.00 96.75 189 ARG A N 1
ATOM 1566 C CA . ARG A 1 189 ? 35.751 1.842 -39.274 1.00 96.75 189 ARG A CA 1
ATOM 1567 C C . ARG A 1 189 ? 35.295 1.926 -40.733 1.00 96.75 189 ARG A C 1
ATOM 1569 O O . ARG A 1 189 ? 36.043 1.551 -41.637 1.00 96.75 189 ARG A O 1
ATOM 1576 N N . LYS A 1 190 ? 34.109 2.486 -40.983 1.00 97.00 190 LYS A N 1
ATOM 1577 C CA . LYS A 1 190 ? 33.559 2.713 -42.328 1.00 97.00 190 LYS A CA 1
ATOM 1578 C C . LYS A 1 190 ? 34.449 3.641 -43.152 1.00 97.00 190 LYS A C 1
ATOM 1580 O O . LYS A 1 190 ? 34.757 3.329 -44.302 1.00 97.00 190 LYS A O 1
ATOM 1585 N N . ALA A 1 191 ? 34.895 4.757 -42.570 1.00 96.50 191 ALA A N 1
ATOM 1586 C CA . ALA A 1 191 ? 35.814 5.686 -43.223 1.00 96.50 191 ALA A CA 1
ATOM 1587 C C . ALA A 1 191 ? 37.159 5.019 -43.550 1.00 96.50 191 ALA A C 1
ATOM 1589 O O . ALA A 1 191 ? 37.677 5.201 -44.650 1.00 96.50 191 ALA A O 1
ATOM 1590 N N . ALA A 1 192 ? 37.698 4.197 -42.643 1.00 96.38 192 ALA A N 1
ATOM 1591 C CA . ALA A 1 192 ? 38.912 3.425 -42.900 1.00 96.38 192 ALA A CA 1
ATOM 1592 C C . ALA A 1 192 ? 38.739 2.459 -44.083 1.00 96.38 192 ALA A C 1
ATOM 1594 O O . ALA A 1 192 ? 39.561 2.482 -44.996 1.00 96.38 192 ALA A O 1
ATOM 1595 N N . CYS A 1 193 ? 37.646 1.688 -44.126 1.00 96.56 193 CYS A N 1
ATOM 1596 C CA . CYS A 1 193 ? 37.358 0.783 -45.245 1.00 96.56 193 CYS A CA 1
ATOM 1597 C C . CYS A 1 193 ? 37.290 1.535 -46.582 1.00 96.56 193 CYS A C 1
ATOM 1599 O O . CYS A 1 193 ? 37.918 1.116 -47.550 1.00 96.56 193 CYS A O 1
ATOM 1601 N N . LYS A 1 194 ? 36.597 2.684 -46.625 1.00 96.31 194 LYS A N 1
ATOM 1602 C CA . LYS A 1 194 ? 36.537 3.537 -47.825 1.00 96.31 194 LYS A CA 1
ATOM 1603 C C . LYS A 1 194 ? 37.920 4.023 -48.265 1.00 96.31 194 LYS A C 1
ATOM 1605 O O . LYS A 1 194 ? 38.215 3.995 -49.454 1.00 96.31 194 LYS A O 1
ATOM 1610 N N . ARG A 1 195 ? 38.781 4.429 -47.322 1.00 96.94 195 ARG A N 1
ATOM 1611 C CA . ARG A 1 195 ? 40.160 4.850 -47.629 1.00 96.94 195 ARG A CA 1
ATOM 1612 C C . ARG A 1 195 ? 40.986 3.720 -48.243 1.00 96.94 195 ARG A C 1
ATOM 1614 O O . ARG A 1 195 ? 41.716 3.979 -49.191 1.00 96.94 195 ARG A O 1
ATOM 1621 N N . TYR A 1 196 ? 40.887 2.494 -47.725 1.00 95.31 196 TYR A N 1
ATOM 1622 C CA . TYR A 1 196 ? 41.606 1.348 -48.296 1.00 95.31 196 TYR A CA 1
ATOM 1623 C C . TYR A 1 196 ? 41.075 0.965 -49.679 1.00 95.31 196 TYR A C 1
ATOM 1625 O O . TYR A 1 196 ? 41.875 0.768 -50.587 1.00 95.31 196 TYR A O 1
ATOM 1633 N N . LEU A 1 197 ? 39.753 0.954 -49.876 1.00 95.31 197 LEU A N 1
ATOM 1634 C CA . LEU A 1 197 ? 39.157 0.699 -51.192 1.00 95.31 197 LEU A CA 1
ATOM 1635 C C . LEU A 1 197 ? 39.613 1.726 -52.239 1.00 95.31 197 LEU A C 1
ATOM 1637 O O . LEU A 1 197 ? 40.048 1.333 -53.316 1.00 95.31 197 LEU A O 1
ATOM 1641 N N . ALA A 1 198 ? 39.631 3.017 -51.889 1.00 95.06 198 ALA A N 1
ATOM 1642 C CA . ALA A 1 198 ? 40.144 4.065 -52.773 1.00 95.06 198 ALA A CA 1
ATOM 1643 C C . ALA A 1 198 ? 41.646 3.904 -53.086 1.00 95.06 198 ALA A C 1
ATOM 1645 O O . ALA A 1 198 ? 42.096 4.262 -54.171 1.00 95.06 198 ALA A O 1
ATOM 1646 N N . LYS A 1 199 ? 42.447 3.365 -52.152 1.00 94.62 199 LYS A N 1
ATOM 1647 C CA . LYS A 1 199 ? 43.858 3.035 -52.419 1.00 94.62 199 LYS A CA 1
ATOM 1648 C C . LYS A 1 199 ? 43.986 1.884 -53.418 1.00 94.62 199 LYS A C 1
ATOM 1650 O O . LYS A 1 199 ? 44.798 1.998 -54.329 1.00 94.62 199 LYS A O 1
ATOM 1655 N N . PHE A 1 200 ? 43.197 0.817 -53.278 1.00 92.38 200 PHE A N 1
ATOM 1656 C CA . PHE A 1 200 ? 43.224 -0.303 -54.228 1.00 92.38 200 PHE A CA 1
ATOM 1657 C C . PHE A 1 200 ? 42.800 0.129 -55.631 1.00 92.38 200 PHE A C 1
ATOM 1659 O O . PHE A 1 200 ? 43.426 -0.273 -56.606 1.00 92.38 200 PHE A O 1
ATOM 1666 N N . GLU A 1 201 ? 41.797 1.001 -55.734 1.00 91.69 201 GLU A N 1
ATOM 1667 C CA . GLU A 1 201 ? 41.367 1.583 -57.006 1.00 91.69 201 GLU A CA 1
ATOM 1668 C C . GLU A 1 201 ? 42.486 2.398 -57.668 1.00 91.69 201 GLU A C 1
ATOM 1670 O O . GLU A 1 201 ? 42.812 2.153 -58.826 1.00 91.69 201 GLU A O 1
ATOM 1675 N N . LYS A 1 202 ? 43.175 3.265 -56.911 1.00 91.56 202 LYS A N 1
ATOM 1676 C CA . LYS A 1 202 ? 44.341 4.014 -57.413 1.00 91.56 202 LYS A CA 1
ATOM 1677 C C . LYS A 1 202 ? 45.491 3.113 -57.864 1.00 91.56 202 LYS A C 1
ATOM 1679 O O . LYS A 1 202 ? 46.092 3.385 -58.897 1.00 91.56 202 LYS A O 1
ATOM 1684 N N . VAL A 1 203 ? 45.812 2.057 -57.110 1.00 88.56 203 VAL A N 1
ATOM 1685 C CA . VAL A 1 203 ? 46.852 1.086 -57.505 1.00 88.56 203 VAL A CA 1
ATOM 1686 C C . VAL A 1 203 ? 46.469 0.412 -58.821 1.00 88.56 203 VAL A C 1
ATOM 1688 O O . VAL A 1 203 ? 47.290 0.331 -59.732 1.00 88.56 203 VAL A O 1
ATOM 1691 N N . ARG A 1 204 ? 45.203 0.011 -58.960 1.00 85.81 204 ARG A N 1
ATOM 1692 C CA . ARG A 1 204 ? 44.678 -0.615 -60.174 1.00 85.81 204 ARG A CA 1
ATOM 1693 C C . ARG A 1 204 ? 44.689 0.327 -61.378 1.00 85.81 204 ARG A C 1
ATOM 1695 O O . ARG A 1 204 ? 45.046 -0.087 -62.475 1.00 85.81 204 ARG A O 1
ATOM 1702 N N . GLU A 1 205 ? 44.319 1.591 -61.188 1.00 86.38 205 GLU A N 1
ATOM 1703 C CA . GLU A 1 205 ? 44.406 2.611 -62.236 1.00 86.38 205 GLU A CA 1
ATOM 1704 C C . GLU A 1 205 ? 45.847 2.865 -62.674 1.00 86.38 205 GLU A C 1
ATOM 1706 O O . GLU A 1 205 ? 46.102 2.947 -63.873 1.00 86.38 205 GLU A O 1
ATOM 1711 N N . SER A 1 206 ? 46.785 2.975 -61.730 1.00 85.62 206 SER A N 1
ATOM 1712 C CA . SER A 1 206 ? 48.206 3.123 -62.050 1.00 85.62 206 SER A CA 1
ATOM 1713 C C . SER A 1 206 ? 48.711 1.916 -62.842 1.00 85.62 206 SER A C 1
ATOM 1715 O O . SER A 1 206 ? 49.299 2.102 -63.901 1.00 85.62 206 SER A O 1
ATOM 1717 N N . ARG A 1 207 ? 48.403 0.685 -62.412 1.00 81.81 207 ARG A N 1
ATOM 1718 C CA . ARG A 1 207 ? 48.775 -0.547 -63.135 1.00 81.81 207 ARG A CA 1
ATOM 1719 C C . ARG A 1 207 ? 48.231 -0.577 -64.568 1.00 81.81 207 ARG A C 1
ATOM 1721 O O . ARG A 1 207 ? 48.980 -0.860 -65.497 1.00 81.81 207 ARG A O 1
ATOM 1728 N N . ARG A 1 208 ? 46.967 -0.180 -64.775 1.00 80.38 208 ARG A N 1
ATOM 1729 C CA . ARG A 1 208 ? 46.367 -0.063 -66.121 1.00 80.38 208 ARG A CA 1
ATOM 1730 C C . ARG A 1 208 ? 47.076 0.955 -67.013 1.00 80.38 208 ARG A C 1
ATOM 1732 O O . ARG A 1 208 ? 47.149 0.744 -68.217 1.00 80.38 208 ARG A O 1
ATOM 1739 N N . ARG A 1 209 ? 47.577 2.056 -66.443 1.00 78.94 209 ARG A N 1
ATOM 1740 C CA . ARG A 1 209 ? 48.302 3.096 -67.194 1.00 78.94 209 ARG A CA 1
ATOM 1741 C C . ARG A 1 209 ? 49.720 2.672 -67.587 1.00 78.94 209 ARG A C 1
ATOM 1743 O O . ARG A 1 209 ? 50.224 3.195 -68.571 1.00 78.94 209 ARG A O 1
ATOM 1750 N N . TYR A 1 210 ? 50.341 1.751 -66.846 1.00 74.94 210 TYR A N 1
ATOM 1751 C CA . TYR A 1 210 ? 51.740 1.352 -67.043 1.00 74.94 210 TYR A CA 1
ATOM 1752 C C . TYR A 1 210 ? 51.943 -0.013 -67.741 1.00 74.94 210 TYR A C 1
ATOM 1754 O O . TYR A 1 210 ? 53.083 -0.447 -67.815 1.00 74.94 210 TYR A O 1
ATOM 1762 N N . GLN A 1 211 ? 50.889 -0.669 -68.266 1.00 63.03 211 GLN A N 1
ATOM 1763 C CA . GLN A 1 211 ? 50.947 -1.905 -69.092 1.00 63.03 211 GLN A CA 1
ATOM 1764 C C . GLN A 1 211 ? 52.041 -2.917 -68.670 1.00 63.03 211 GLN A C 1
ATOM 1766 O O . GLN A 1 211 ? 52.904 -3.287 -69.460 1.00 63.03 211 GLN A O 1
ATOM 1771 N N . HIS A 1 212 ? 52.020 -3.372 -67.414 1.00 58.81 212 HIS A N 1
ATOM 1772 C CA . HIS A 1 212 ? 52.892 -4.465 -66.971 1.00 58.81 212 HIS A CA 1
ATOM 1773 C C . HIS A 1 212 ? 52.216 -5.812 -67.280 1.00 58.81 212 HIS A C 1
ATOM 1775 O O . HIS A 1 212 ? 51.205 -6.143 -66.665 1.00 58.81 212 HIS A O 1
ATOM 1781 N N . GLU A 1 213 ? 52.753 -6.583 -68.232 1.00 55.19 213 GLU A N 1
ATOM 1782 C CA . GLU A 1 213 ? 52.198 -7.890 -68.642 1.00 55.19 213 GLU A CA 1
ATOM 1783 C C . GLU A 1 213 ? 52.481 -9.040 -67.645 1.00 55.19 213 GLU A C 1
ATOM 1785 O O . GLU A 1 213 ? 51.905 -10.115 -67.776 1.00 55.19 213 GLU A O 1
ATOM 1790 N N . ASP A 1 214 ? 53.295 -8.812 -66.608 1.00 54.75 214 ASP A N 1
ATOM 1791 C CA . ASP A 1 214 ? 53.805 -9.863 -65.699 1.00 54.75 214 ASP A CA 1
ATOM 1792 C C . ASP A 1 214 ? 53.012 -10.009 -64.371 1.00 54.75 214 ASP A C 1
ATOM 1794 O O . ASP A 1 214 ? 53.364 -10.793 -63.497 1.00 54.75 214 ASP A O 1
ATOM 1798 N N . ASP A 1 215 ? 51.915 -9.259 -64.189 1.00 57.50 215 ASP A N 1
ATOM 1799 C CA . ASP A 1 215 ? 51.317 -8.987 -62.859 1.00 57.50 215 ASP A CA 1
ATOM 1800 C C . ASP A 1 215 ? 49.991 -9.742 -62.581 1.00 57.50 215 ASP A C 1
ATOM 1802 O O . ASP A 1 215 ? 49.175 -9.336 -61.749 1.00 57.50 215 ASP A O 1
ATOM 1806 N N . CYS A 1 216 ? 49.726 -10.846 -63.292 1.00 60.75 216 CYS A N 1
ATOM 1807 C CA . CYS A 1 216 ? 48.432 -11.553 -63.254 1.00 60.75 216 CYS A CA 1
ATOM 1808 C C . CYS A 1 216 ? 48.062 -12.097 -61.859 1.00 60.75 216 CYS A C 1
ATOM 1810 O O . CYS A 1 216 ? 46.885 -12.113 -61.488 1.00 60.75 216 CYS A O 1
ATOM 1812 N N . ASN A 1 217 ? 49.058 -12.542 -61.087 1.00 64.06 217 ASN A N 1
ATOM 1813 C CA . ASN A 1 217 ? 48.857 -13.107 -59.749 1.00 64.06 217 ASN A CA 1
ATOM 1814 C C . ASN A 1 217 ? 48.560 -12.006 -58.711 1.00 64.06 217 ASN A C 1
ATOM 1816 O O . ASN A 1 217 ? 47.635 -12.107 -57.908 1.00 64.06 217 ASN A O 1
ATOM 1820 N N . ASP A 1 218 ? 49.270 -10.889 -58.825 1.00 69.38 218 ASP A N 1
ATOM 1821 C CA . ASP A 1 218 ? 49.124 -9.690 -58.002 1.00 69.38 218 ASP A CA 1
ATOM 1822 C C . ASP A 1 218 ? 47.776 -8.979 -58.200 1.00 69.38 218 ASP A C 1
ATOM 1824 O O . ASP A 1 218 ? 47.230 -8.362 -57.277 1.00 69.38 218 ASP A O 1
ATOM 1828 N N . ASP A 1 219 ? 47.222 -9.036 -59.413 1.00 79.75 219 ASP A N 1
ATOM 1829 C CA . ASP A 1 219 ? 45.904 -8.475 -59.707 1.00 79.75 219 ASP A CA 1
ATOM 1830 C C . ASP A 1 219 ? 44.781 -9.361 -59.142 1.00 79.75 219 ASP A C 1
ATOM 1832 O O . ASP A 1 219 ? 43.777 -8.839 -58.640 1.00 79.75 219 ASP A O 1
ATOM 1836 N N . ALA A 1 220 ? 44.965 -10.689 -59.131 1.00 82.19 220 ALA A N 1
ATOM 1837 C CA . ALA A 1 220 ? 44.065 -11.624 -58.459 1.00 82.19 220 ALA A CA 1
ATOM 1838 C C . ALA A 1 220 ? 44.026 -11.367 -56.941 1.00 82.19 220 ALA A C 1
ATOM 1840 O O . ALA A 1 220 ? 42.932 -11.208 -56.382 1.00 82.19 220 ALA A O 1
ATOM 1841 N N . ASP A 1 221 ? 45.184 -11.185 -56.304 1.00 85.75 221 ASP A N 1
ATOM 1842 C CA . ASP A 1 221 ? 45.298 -10.838 -54.882 1.00 85.75 221 ASP A CA 1
ATOM 1843 C C . ASP A 1 221 ? 44.638 -9.487 -54.560 1.00 85.75 221 ASP A C 1
ATOM 1845 O O . ASP A 1 221 ? 43.872 -9.360 -53.594 1.00 85.75 221 ASP A O 1
ATOM 1849 N N . LEU A 1 222 ? 44.833 -8.473 -55.413 1.00 87.94 222 LEU A N 1
ATOM 1850 C CA . LEU A 1 222 ? 44.173 -7.170 -55.273 1.00 87.94 222 LEU A CA 1
ATOM 1851 C C . LEU A 1 222 ? 42.644 -7.290 -55.402 1.00 87.94 222 LEU A C 1
ATOM 1853 O O . LEU A 1 222 ? 41.897 -6.595 -54.695 1.00 87.94 222 LEU A O 1
ATOM 1857 N N . THR A 1 223 ? 42.145 -8.184 -56.267 1.00 89.19 223 THR A N 1
ATOM 1858 C CA . THR A 1 223 ? 40.702 -8.454 -56.380 1.00 89.19 223 THR A CA 1
ATOM 1859 C C . THR A 1 223 ? 40.144 -9.111 -55.122 1.00 89.19 223 THR A C 1
ATOM 1861 O O . THR A 1 223 ? 39.069 -8.718 -54.655 1.00 89.19 223 THR A O 1
ATOM 1864 N N . GLU A 1 224 ? 40.864 -10.070 -54.539 1.00 92.62 224 GLU A N 1
ATOM 1865 C CA . GLU A 1 224 ? 40.447 -10.758 -53.321 1.00 92.62 224 GLU A CA 1
ATOM 1866 C C . GLU A 1 224 ? 40.441 -9.792 -52.131 1.00 92.62 224 GLU A C 1
ATOM 1868 O O . GLU A 1 224 ? 39.479 -9.737 -51.356 1.00 92.62 224 GLU A O 1
ATOM 1873 N N . LEU A 1 225 ? 41.467 -8.945 -52.029 1.00 92.81 225 LEU A N 1
ATOM 1874 C CA . LEU A 1 225 ? 41.560 -7.918 -50.999 1.00 92.81 225 LEU A CA 1
ATOM 1875 C C . LEU A 1 225 ? 40.415 -6.903 -51.133 1.00 92.81 225 LEU A C 1
ATOM 1877 O O . LEU A 1 225 ? 39.751 -6.575 -50.146 1.00 92.81 225 LEU A O 1
ATOM 1881 N N . THR A 1 226 ? 40.093 -6.485 -52.359 1.00 93.56 226 THR A N 1
ATOM 1882 C CA . THR A 1 226 ? 38.934 -5.625 -52.642 1.00 93.56 226 THR A CA 1
ATOM 1883 C C . THR A 1 226 ? 37.622 -6.288 -52.205 1.00 93.56 226 THR A C 1
ATOM 1885 O O . THR A 1 226 ? 36.804 -5.649 -51.537 1.00 93.56 226 THR A O 1
ATOM 1888 N N . LYS A 1 227 ? 37.420 -7.584 -52.485 1.00 95.62 227 LYS A N 1
ATOM 1889 C CA . LYS A 1 227 ? 36.246 -8.346 -52.010 1.00 95.62 227 LYS A CA 1
ATOM 1890 C C . LYS A 1 227 ? 36.171 -8.394 -50.477 1.00 95.62 227 LYS A C 1
ATOM 1892 O O . LYS A 1 227 ? 35.117 -8.132 -49.899 1.00 95.62 227 LYS A O 1
ATOM 1897 N N . LYS A 1 228 ? 37.289 -8.644 -49.786 1.00 95.56 228 LYS A N 1
ATOM 1898 C CA . LYS A 1 228 ? 37.344 -8.659 -48.310 1.00 95.56 228 LYS A CA 1
ATOM 1899 C C . LYS A 1 228 ? 36.982 -7.295 -47.710 1.00 95.56 228 LYS A C 1
ATOM 1901 O O . LYS A 1 228 ? 36.201 -7.218 -46.760 1.00 95.56 228 LYS A O 1
ATOM 1906 N N . TRP A 1 229 ? 37.515 -6.204 -48.259 1.00 96.75 229 TRP A N 1
ATOM 1907 C CA . TRP A 1 229 ? 37.249 -4.853 -47.752 1.00 96.75 229 TRP A CA 1
ATOM 1908 C C . TRP A 1 229 ? 35.855 -4.327 -48.111 1.00 96.75 229 TRP A C 1
ATOM 1910 O O . TRP A 1 229 ? 35.250 -3.628 -47.297 1.00 96.75 229 TRP A O 1
ATOM 1920 N N . THR A 1 230 ? 35.301 -4.701 -49.266 1.00 95.44 230 THR A N 1
ATOM 1921 C CA . THR A 1 230 ? 33.897 -4.410 -49.608 1.00 95.44 230 THR A CA 1
ATOM 1922 C C . THR A 1 230 ? 32.930 -5.169 -48.698 1.00 95.44 230 THR A C 1
ATOM 1924 O O . THR A 1 230 ? 31.977 -4.569 -48.199 1.00 95.44 230 THR A O 1
ATOM 1927 N N . ALA A 1 231 ? 33.211 -6.435 -48.372 1.00 96.56 231 ALA A N 1
ATOM 1928 C CA . ALA A 1 231 ? 32.436 -7.195 -47.390 1.00 96.56 231 ALA A CA 1
ATOM 1929 C C . ALA A 1 231 ? 32.489 -6.559 -45.986 1.00 96.56 231 ALA A C 1
ATOM 1931 O O . ALA A 1 231 ? 31.449 -6.397 -45.340 1.00 96.56 231 ALA A O 1
ATOM 1932 N N . LYS A 1 232 ? 33.675 -6.121 -45.532 1.00 96.25 232 LYS A N 1
ATOM 1933 C CA . LYS A 1 232 ? 33.829 -5.367 -44.271 1.00 96.25 232 LYS A CA 1
ATOM 1934 C C . LYS A 1 232 ? 33.051 -4.049 -44.288 1.00 96.25 232 LYS A C 1
ATOM 1936 O O . LYS A 1 232 ? 32.372 -3.730 -43.314 1.00 96.25 232 LYS A O 1
ATOM 1941 N N . LEU A 1 233 ? 33.090 -3.307 -45.398 1.00 96.56 233 LEU A N 1
ATOM 1942 C CA . LEU A 1 233 ? 32.316 -2.076 -45.558 1.00 96.56 233 LEU A CA 1
ATOM 1943 C C . LEU A 1 233 ? 30.805 -2.344 -45.470 1.00 96.56 233 LEU A C 1
ATOM 1945 O O . LEU A 1 233 ? 30.101 -1.619 -44.767 1.00 96.56 233 LEU A O 1
ATOM 1949 N N . ALA A 1 234 ? 30.312 -3.395 -46.130 1.00 96.31 234 ALA A N 1
ATOM 1950 C CA . ALA A 1 234 ? 28.908 -3.796 -46.066 1.00 96.31 234 ALA A CA 1
ATOM 1951 C C . ALA A 1 234 ? 28.483 -4.178 -44.637 1.00 96.31 234 ALA A C 1
ATOM 1953 O O . ALA A 1 234 ? 27.394 -3.803 -44.197 1.00 96.31 234 ALA A O 1
ATOM 1954 N N . ALA A 1 235 ? 29.350 -4.861 -43.881 1.00 95.69 235 ALA A N 1
ATOM 1955 C CA . ALA A 1 235 ? 29.110 -5.153 -42.470 1.00 95.69 235 ALA A CA 1
ATOM 1956 C C . ALA A 1 235 ? 28.983 -3.868 -41.630 1.00 95.69 235 ALA A C 1
ATOM 1958 O O . ALA A 1 235 ? 28.000 -3.728 -40.905 1.00 95.69 235 ALA A O 1
ATOM 1959 N N . CYS A 1 236 ? 29.892 -2.897 -41.800 1.00 95.50 236 CYS A N 1
ATOM 1960 C CA . CYS A 1 236 ? 29.794 -1.598 -41.124 1.00 95.50 236 CYS A CA 1
ATOM 1961 C C . CYS A 1 236 ? 28.507 -0.840 -41.485 1.00 95.50 236 CYS A C 1
ATOM 1963 O O . CYS A 1 236 ? 27.903 -0.224 -40.616 1.00 95.50 236 CYS A O 1
ATOM 1965 N N . VAL A 1 237 ? 28.056 -0.892 -42.744 1.00 96.19 237 VAL A N 1
ATOM 1966 C CA . VAL A 1 237 ? 26.800 -0.247 -43.173 1.00 96.19 237 VAL A CA 1
ATOM 1967 C C . VAL A 1 237 ? 25.578 -0.893 -42.514 1.00 96.19 237 VAL A C 1
ATOM 1969 O O . VAL A 1 237 ? 24.677 -0.180 -42.073 1.00 96.19 237 VAL A O 1
ATOM 1972 N N . ARG A 1 238 ? 25.540 -2.228 -42.411 1.00 96.00 238 ARG A N 1
ATOM 1973 C CA . ARG A 1 238 ? 24.459 -2.935 -41.701 1.00 96.00 238 ARG A CA 1
ATOM 1974 C C . ARG A 1 238 ? 24.447 -2.600 -40.210 1.00 96.00 238 ARG A C 1
ATOM 1976 O O . ARG A 1 238 ? 23.381 -2.345 -39.657 1.00 96.00 238 ARG A O 1
ATOM 1983 N N . GLU A 1 239 ? 25.619 -2.576 -39.581 1.00 95.00 239 GLU A N 1
ATOM 1984 C CA . GLU A 1 239 ? 25.779 -2.224 -38.167 1.00 95.00 239 GLU A CA 1
ATOM 1985 C C . GLU A 1 239 ? 25.333 -0.777 -37.898 1.00 95.00 239 GLU A C 1
ATOM 1987 O O . GLU A 1 239 ? 24.527 -0.539 -37.001 1.00 95.00 239 GLU A O 1
ATOM 1992 N N . GLU A 1 240 ? 25.756 0.176 -38.735 1.00 94.31 240 GLU A N 1
ATOM 1993 C CA . GLU A 1 240 ? 25.328 1.580 -38.677 1.00 94.31 240 GLU A CA 1
ATOM 1994 C C . GLU A 1 240 ? 23.810 1.717 -38.810 1.00 94.31 240 GLU A C 1
ATOM 1996 O O . GLU A 1 240 ? 23.193 2.442 -38.031 1.00 94.31 240 GLU A O 1
ATOM 2001 N N . LYS A 1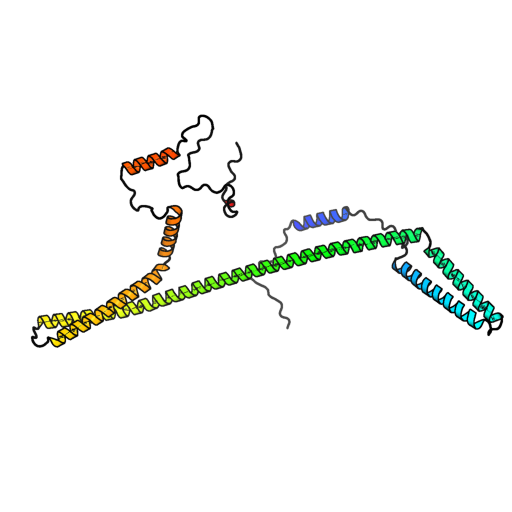 241 ? 23.196 1.009 -39.769 1.00 93.62 241 LYS A N 1
ATOM 2002 C CA . LYS A 1 241 ? 21.739 1.005 -39.946 1.00 93.62 241 LYS A CA 1
ATOM 2003 C C . LYS A 1 241 ? 21.039 0.510 -38.680 1.00 93.62 241 LYS A C 1
ATOM 2005 O O . LYS A 1 241 ? 20.148 1.189 -38.188 1.00 93.62 241 LYS A O 1
ATOM 2010 N N . ARG A 1 242 ? 21.497 -0.606 -38.102 1.00 92.94 242 ARG A N 1
ATOM 2011 C CA . ARG A 1 242 ? 20.936 -1.158 -36.858 1.00 92.94 242 ARG A CA 1
ATOM 2012 C C . ARG A 1 242 ? 21.017 -0.162 -35.698 1.00 92.94 242 ARG A C 1
ATOM 2014 O O . ARG A 1 242 ? 20.035 0.018 -34.986 1.00 92.94 242 ARG A O 1
ATOM 2021 N N . LEU A 1 243 ? 22.169 0.484 -35.503 1.00 92.75 243 LEU A N 1
ATOM 2022 C CA . LEU A 1 243 ? 22.361 1.471 -34.432 1.00 92.75 243 LEU A CA 1
ATOM 2023 C C . LEU A 1 243 ? 21.503 2.723 -34.653 1.00 92.75 243 LEU A C 1
ATOM 2025 O O . LEU A 1 243 ? 20.881 3.218 -33.716 1.00 92.75 243 LEU A O 1
ATOM 2029 N N . LYS A 1 244 ? 21.400 3.198 -35.900 1.00 91.62 244 LYS A N 1
ATOM 2030 C CA . LYS A 1 244 ? 20.502 4.300 -36.266 1.00 91.62 244 LYS A CA 1
ATOM 2031 C C . LYS A 1 244 ? 19.038 3.951 -36.034 1.00 91.62 244 LYS A C 1
ATOM 2033 O O . LYS A 1 244 ? 18.313 4.799 -35.531 1.00 91.62 244 LYS A O 1
ATOM 2038 N N . ASP A 1 245 ? 18.616 2.727 -36.335 1.00 88.44 245 ASP A N 1
ATOM 2039 C CA . ASP A 1 245 ? 17.249 2.268 -36.075 1.00 88.44 245 ASP A CA 1
ATOM 2040 C C . ASP A 1 245 ? 16.946 2.254 -34.567 1.00 88.44 245 ASP A C 1
ATOM 2042 O O . ASP A 1 245 ? 15.869 2.685 -34.155 1.00 88.44 245 ASP A O 1
ATOM 2046 N N . VAL A 1 246 ? 17.899 1.824 -33.728 1.00 87.50 246 VAL A N 1
ATOM 2047 C CA . VAL A 1 246 ? 17.773 1.873 -32.257 1.00 87.50 246 VAL A CA 1
ATOM 2048 C C . VAL A 1 246 ? 17.590 3.313 -31.763 1.00 87.50 246 VAL A C 1
ATOM 2050 O O . VAL A 1 246 ? 16.674 3.575 -30.987 1.00 87.50 246 VAL A O 1
ATOM 2053 N N . LEU A 1 247 ? 18.389 4.261 -32.258 1.00 88.19 247 LEU A N 1
ATOM 2054 C CA . LEU A 1 247 ? 18.285 5.679 -31.886 1.00 88.19 247 LEU A CA 1
ATOM 2055 C C . LEU A 1 247 ? 17.002 6.333 -32.428 1.00 88.19 247 LEU A C 1
ATOM 2057 O O . LEU A 1 247 ? 16.302 7.057 -31.719 1.00 88.19 247 LEU A O 1
ATOM 2061 N N . ALA A 1 248 ? 16.646 6.044 -33.681 1.00 85.31 248 ALA A N 1
ATOM 2062 C CA . ALA A 1 248 ? 15.454 6.576 -34.335 1.00 85.31 248 ALA A CA 1
ATOM 2063 C C . ALA A 1 248 ? 14.166 6.106 -33.652 1.00 85.31 248 ALA A C 1
ATOM 2065 O O . ALA A 1 248 ? 13.187 6.852 -33.620 1.00 85.31 248 ALA A O 1
ATOM 2066 N N . ARG A 1 249 ? 14.165 4.907 -33.057 1.00 79.12 249 ARG A N 1
ATOM 2067 C CA . ARG A 1 249 ? 13.029 4.386 -32.291 1.00 79.12 249 ARG A CA 1
ATOM 2068 C C . ARG A 1 249 ? 12.690 5.202 -31.041 1.00 79.12 249 ARG A C 1
ATOM 2070 O O . ARG A 1 249 ? 11.599 4.986 -30.518 1.00 79.12 249 ARG A O 1
ATOM 2077 N N . ARG A 1 250 ? 13.520 6.143 -30.591 1.00 71.25 250 ARG A N 1
ATOM 2078 C CA . ARG A 1 250 ? 13.229 6.941 -29.387 1.00 71.25 250 ARG A CA 1
ATOM 2079 C C . ARG A 1 250 ? 13.479 8.443 -29.547 1.00 71.25 250 ARG A C 1
ATOM 2081 O O . ARG A 1 250 ? 13.358 9.180 -28.577 1.00 71.25 250 ARG A O 1
ATOM 2088 N N . SER A 1 251 ? 13.763 8.925 -30.762 1.00 77.75 251 SER A N 1
ATOM 2089 C CA . SER A 1 251 ? 13.789 10.371 -31.011 1.00 77.75 251 SER A CA 1
ATOM 2090 C C . SER A 1 251 ? 12.391 10.965 -30.802 1.00 77.75 251 SER A C 1
ATOM 2092 O O . SER A 1 251 ? 11.397 10.393 -31.254 1.00 77.75 251 SER A O 1
ATOM 2094 N N . ALA A 1 252 ? 12.308 12.115 -30.126 1.00 63.69 252 ALA A N 1
ATOM 2095 C CA . ALA A 1 252 ? 11.039 12.758 -29.766 1.00 63.69 252 ALA A CA 1
ATOM 2096 C C . ALA A 1 252 ? 10.096 12.931 -30.975 1.00 63.69 252 ALA A C 1
ATOM 2098 O O . ALA A 1 252 ? 8.909 12.625 -30.892 1.00 63.69 252 ALA A O 1
ATOM 2099 N N . ALA A 1 253 ? 10.654 13.290 -32.136 1.00 68.06 253 ALA A N 1
ATOM 2100 C CA . ALA A 1 253 ? 9.914 13.421 -33.390 1.00 68.06 253 ALA A CA 1
ATOM 2101 C C . ALA A 1 253 ? 9.312 12.092 -33.900 1.00 68.06 253 ALA A C 1
ATOM 2103 O O . ALA A 1 253 ? 8.222 12.079 -34.467 1.00 68.06 253 ALA A O 1
ATOM 2104 N N . ASN A 1 254 ? 9.992 10.957 -33.699 1.00 68.00 254 ASN A N 1
ATOM 2105 C CA . ASN A 1 254 ? 9.492 9.638 -34.106 1.00 68.00 254 ASN A CA 1
ATOM 2106 C C . ASN A 1 254 ? 8.600 8.982 -33.053 1.00 68.00 254 ASN A C 1
ATOM 2108 O O . ASN A 1 254 ? 7.909 8.016 -33.380 1.00 68.00 254 ASN A O 1
ATOM 2112 N N . TYR A 1 255 ? 8.663 9.435 -31.801 1.00 69.94 255 TYR A N 1
ATOM 2113 C CA . TYR A 1 255 ? 7.704 9.058 -30.769 1.00 69.94 255 TYR A CA 1
ATOM 2114 C C . TYR A 1 255 ? 6.362 9.742 -31.034 1.00 69.94 255 TYR A C 1
ATOM 2116 O O . TYR A 1 255 ? 5.368 9.048 -31.204 1.00 69.94 255 TYR A O 1
ATOM 2124 N N . GLN A 1 256 ? 6.355 11.070 -31.212 1.00 73.19 256 GLN A N 1
ATOM 2125 C CA . GLN A 1 256 ? 5.146 11.833 -31.549 1.00 73.19 256 GLN A CA 1
ATOM 2126 C C . GLN A 1 256 ? 4.455 11.294 -32.802 1.00 73.19 256 GLN A C 1
ATOM 2128 O O . GLN A 1 256 ? 3.271 10.995 -32.747 1.00 73.19 256 GLN A O 1
ATOM 2133 N N . ARG A 1 257 ? 5.198 11.053 -33.891 1.00 77.81 257 ARG A N 1
ATOM 2134 C CA . ARG A 1 257 ? 4.625 10.446 -35.105 1.00 77.81 257 ARG A CA 1
ATOM 2135 C C . ARG A 1 257 ? 4.077 9.037 -34.892 1.00 77.81 257 ARG A C 1
ATOM 2137 O O . ARG A 1 257 ? 3.164 8.637 -35.599 1.00 77.81 257 ARG A O 1
ATOM 2144 N N . ARG A 1 258 ? 4.649 8.243 -33.981 1.00 77.25 258 ARG A N 1
ATOM 2145 C CA . ARG A 1 258 ? 4.134 6.894 -33.694 1.00 77.25 258 ARG A CA 1
ATOM 2146 C C . ARG A 1 258 ? 2.852 6.953 -32.896 1.00 77.25 258 ARG A C 1
ATOM 2148 O O . ARG A 1 258 ? 1.902 6.304 -33.297 1.00 77.25 258 ARG A O 1
ATOM 2155 N N . VAL A 1 259 ? 2.831 7.777 -31.855 1.00 78.75 259 VAL A N 1
ATOM 2156 C CA . VAL A 1 259 ? 1.626 8.055 -31.075 1.00 78.75 259 VAL A CA 1
ATOM 2157 C C . VAL A 1 259 ? 0.532 8.578 -32.006 1.00 78.75 259 VAL A C 1
ATOM 2159 O O . VAL A 1 259 ? -0.552 8.019 -32.039 1.00 78.75 259 VAL A O 1
ATOM 2162 N N . GLU A 1 260 ? 0.832 9.566 -32.847 1.00 81.00 260 GLU A N 1
ATOM 2163 C CA . GLU A 1 260 ? -0.096 10.092 -33.854 1.00 81.00 260 GLU A CA 1
ATOM 2164 C C . GLU A 1 260 ? -0.590 9.007 -34.822 1.00 81.00 260 GLU A C 1
ATOM 2166 O O . GLU A 1 260 ? -1.782 8.918 -35.080 1.00 81.00 260 GLU A O 1
ATOM 2171 N N . ASN A 1 261 ? 0.289 8.135 -35.323 1.00 80.25 261 ASN A N 1
ATOM 2172 C CA . ASN A 1 261 ? -0.112 7.031 -36.197 1.00 80.25 261 ASN A CA 1
ATOM 2173 C C . ASN A 1 261 ? -0.947 5.963 -35.474 1.00 80.25 261 ASN A C 1
ATOM 2175 O O . ASN A 1 261 ? -1.843 5.392 -36.085 1.00 80.25 261 ASN A O 1
ATOM 2179 N N . GLU A 1 262 ? -0.667 5.682 -34.202 1.00 82.12 262 GLU A N 1
ATOM 2180 C CA . GLU A 1 262 ? -1.452 4.765 -33.369 1.00 82.12 262 GLU A CA 1
ATOM 2181 C C . GLU A 1 262 ? -2.843 5.335 -33.093 1.00 82.12 262 GLU A C 1
ATOM 2183 O O . GLU A 1 262 ? -3.830 4.624 -33.268 1.00 82.12 262 GLU A O 1
ATOM 2188 N N . TRP A 1 263 ? -2.938 6.626 -32.764 1.00 81.12 263 TRP A N 1
ATOM 2189 C CA . TRP A 1 263 ? -4.213 7.333 -32.638 1.00 81.12 263 TRP A CA 1
ATOM 2190 C C . TRP A 1 263 ? -4.966 7.378 -33.963 1.00 81.12 263 TRP A C 1
ATOM 2192 O O . TRP A 1 263 ? -6.149 7.057 -33.994 1.00 81.12 263 TRP A O 1
ATOM 2202 N N . ASN A 1 264 ? -4.288 7.693 -35.067 1.00 77.19 264 ASN A N 1
ATOM 2203 C CA . ASN A 1 264 ? -4.904 7.686 -36.391 1.00 77.19 264 ASN A CA 1
ATOM 2204 C C . ASN A 1 264 ? -5.427 6.293 -36.752 1.00 77.19 264 ASN A C 1
ATOM 2206 O O . ASN A 1 264 ? -6.519 6.173 -37.293 1.00 77.19 264 ASN A O 1
ATOM 2210 N N . ARG A 1 265 ? -4.694 5.234 -36.402 1.00 79.06 265 ARG A N 1
ATOM 2211 C CA . ARG A 1 265 ? -5.131 3.854 -36.612 1.00 79.06 265 ARG A CA 1
ATOM 2212 C C . ARG A 1 265 ? -6.318 3.476 -35.726 1.00 79.06 265 ARG A C 1
ATOM 2214 O O . ARG A 1 265 ? -7.224 2.794 -36.188 1.00 79.06 265 ARG A O 1
ATOM 2221 N N . ALA A 1 266 ? -6.318 3.891 -34.463 1.00 72.81 266 ALA A N 1
ATOM 2222 C CA . ALA A 1 266 ? -7.403 3.600 -33.529 1.00 72.81 266 ALA A CA 1
ATOM 2223 C C . ALA A 1 266 ? -8.697 4.348 -33.889 1.00 72.81 266 ALA A C 1
ATOM 2225 O O . ALA A 1 266 ? -9.779 3.781 -33.771 1.00 72.81 266 ALA A O 1
ATOM 2226 N N . LEU A 1 267 ? -8.582 5.602 -34.338 1.00 73.56 267 LEU A N 1
ATOM 2227 C CA . LEU A 1 267 ? -9.716 6.468 -34.672 1.00 73.56 267 LEU A CA 1
ATOM 2228 C C . LEU A 1 267 ? -10.238 6.252 -36.097 1.00 73.56 267 LEU A C 1
ATOM 2230 O O . LEU A 1 267 ? -11.442 6.329 -36.318 1.00 73.56 267 LEU A O 1
ATOM 2234 N N . PHE A 1 268 ? -9.352 5.990 -37.062 1.00 76.69 268 PHE A N 1
ATOM 2235 C CA . PHE A 1 268 ? -9.693 5.940 -38.490 1.00 76.69 268 PHE A CA 1
ATOM 2236 C C . PHE A 1 268 ? -9.401 4.582 -39.151 1.00 76.69 268 PHE A C 1
ATOM 2238 O O . PHE A 1 268 ? -9.590 4.428 -40.357 1.00 76.69 268 PHE A O 1
ATOM 2245 N N . GLY A 1 269 ? -8.956 3.581 -38.386 1.00 70.00 269 GLY A N 1
ATOM 2246 C CA . GLY A 1 269 ? -8.600 2.259 -38.901 1.00 70.00 269 GLY A CA 1
ATOM 2247 C C . GLY A 1 269 ? -7.293 2.242 -39.703 1.00 70.00 269 GLY A C 1
ATOM 2248 O O . GLY A 1 269 ? -6.540 3.212 -39.764 1.00 70.00 269 GLY A O 1
ATOM 2249 N N . ASP A 1 270 ? -7.003 1.106 -40.341 1.00 65.19 270 ASP A N 1
ATOM 2250 C CA . ASP A 1 270 ? -5.758 0.889 -41.100 1.00 65.19 270 ASP A CA 1
ATOM 2251 C C . ASP A 1 270 ? -5.676 1.667 -42.429 1.00 65.19 270 ASP A C 1
ATOM 2253 O O . ASP A 1 270 ? -4.653 1.621 -43.117 1.00 65.19 270 ASP A O 1
ATOM 2257 N N . VAL A 1 271 ? -6.732 2.391 -42.813 1.00 56.22 271 VAL A N 1
ATOM 2258 C CA . VAL A 1 271 ? -6.874 2.937 -44.165 1.00 56.22 271 VAL A CA 1
ATOM 2259 C C . VAL A 1 271 ? -7.455 4.348 -44.126 1.00 56.22 271 VAL A C 1
ATOM 2261 O O . VAL A 1 271 ? -8.616 4.568 -44.445 1.00 56.22 271 VAL A O 1
ATOM 2264 N N . ILE A 1 272 ? -6.615 5.341 -43.829 1.00 54.72 272 ILE A N 1
ATOM 2265 C CA . ILE A 1 272 ? -6.788 6.646 -44.478 1.00 54.72 272 ILE A CA 1
ATOM 2266 C C . ILE A 1 272 ? -6.034 6.534 -45.806 1.00 54.72 272 ILE A C 1
ATOM 2268 O O . ILE A 1 272 ? -4.794 6.566 -45.806 1.00 54.72 272 ILE A O 1
ATOM 2272 N N . PRO A 1 273 ? -6.715 6.341 -46.949 1.00 55.62 273 PRO A N 1
ATOM 2273 C CA . PRO A 1 273 ? -6.025 6.313 -48.222 1.00 55.62 273 PRO A CA 1
ATOM 2274 C C . PRO A 1 273 ? -5.373 7.685 -48.429 1.00 55.62 273 PRO A C 1
ATOM 2276 O O . PRO A 1 273 ? -6.028 8.722 -48.436 1.00 55.62 273 PRO A O 1
ATOM 2279 N N . LYS A 1 274 ? -4.042 7.698 -48.587 1.00 58.56 274 LYS A N 1
ATOM 2280 C CA . LYS A 1 274 ? -3.225 8.921 -48.754 1.00 58.56 274 LYS A CA 1
ATOM 2281 C C . LYS A 1 274 ? -3.617 9.767 -49.973 1.00 58.56 274 LYS A C 1
ATOM 2283 O O . LYS A 1 274 ? -3.089 10.861 -50.156 1.00 58.56 274 LYS A O 1
ATOM 2288 N N . LYS A 1 275 ? -4.498 9.248 -50.825 1.00 58.38 275 LYS A N 1
ATOM 2289 C CA . LYS A 1 275 ? -5.149 9.970 -51.908 1.00 58.38 275 LYS A CA 1
ATOM 2290 C C . LYS A 1 275 ? -6.651 9.707 -51.786 1.00 58.38 275 LYS A C 1
ATOM 2292 O O . LYS A 1 275 ? -7.015 8.532 -51.818 1.00 58.38 275 LYS A O 1
ATOM 2297 N N . PRO A 1 276 ? -7.500 10.742 -51.647 1.00 58.03 276 PRO A N 1
ATOM 2298 C CA . PRO A 1 276 ? -8.928 10.546 -51.827 1.00 58.03 276 PRO A CA 1
ATOM 2299 C C . PRO A 1 276 ? -9.133 10.018 -53.245 1.00 58.03 276 PRO A C 1
ATOM 2301 O O . PRO A 1 276 ? -8.567 10.572 -54.196 1.00 58.03 276 PRO A O 1
ATOM 2304 N N . ASP A 1 277 ? -9.873 8.922 -53.364 1.00 59.16 277 ASP A N 1
ATOM 2305 C CA . ASP A 1 277 ? -10.248 8.395 -54.665 1.00 59.16 277 ASP A CA 1
ATOM 2306 C C . ASP A 1 277 ? -11.070 9.478 -55.373 1.00 59.16 277 ASP A C 1
ATOM 2308 O O . ASP A 1 277 ? -12.074 9.956 -54.843 1.00 59.16 277 ASP A O 1
ATOM 2312 N N . ARG A 1 278 ? -10.567 9.980 -56.506 1.00 66.44 278 ARG A N 1
ATOM 2313 C CA . ARG A 1 278 ? -11.215 11.067 -57.267 1.00 66.44 278 ARG A CA 1
ATOM 2314 C C . ARG A 1 278 ? -12.237 10.533 -58.260 1.00 66.44 278 ARG A C 1
ATOM 2316 O O . ARG A 1 278 ? -12.682 11.276 -59.133 1.00 66.44 278 ARG A O 1
ATOM 2323 N N . ASP A 1 279 ? -12.556 9.253 -58.153 1.00 80.75 279 ASP A N 1
ATOM 2324 C CA . ASP A 1 279 ? -13.565 8.641 -58.978 1.00 80.75 279 ASP A CA 1
ATOM 2325 C C . ASP A 1 279 ? -14.939 9.244 -58.654 1.00 80.75 279 ASP A C 1
ATOM 2327 O O . ASP A 1 279 ? -15.368 9.317 -57.497 1.00 80.75 279 ASP A O 1
ATOM 2331 N N . ARG A 1 280 ? -15.605 9.753 -59.690 1.00 77.94 280 ARG A N 1
ATOM 2332 C CA . ARG A 1 280 ? -16.853 10.504 -59.552 1.00 77.94 280 ARG A CA 1
ATOM 2333 C C . ARG A 1 280 ? -17.945 9.606 -58.991 1.00 77.94 280 ARG A C 1
ATOM 2335 O O . ARG A 1 280 ? -18.707 10.061 -58.142 1.00 77.94 280 ARG A O 1
ATOM 2342 N N . GLU A 1 281 ? -17.997 8.350 -59.427 1.00 80.75 281 GLU A N 1
ATOM 2343 C CA . GLU A 1 281 ? -18.976 7.386 -58.932 1.00 80.75 281 GLU A CA 1
ATOM 2344 C C . GLU A 1 281 ? -18.776 7.101 -57.435 1.00 80.75 281 GLU A C 1
ATOM 2346 O O . GLU A 1 281 ? -19.745 7.090 -56.676 1.00 80.75 281 GLU A O 1
ATOM 2351 N N . VAL A 1 282 ? -17.526 6.982 -56.976 1.00 76.19 282 VAL A N 1
ATOM 2352 C CA . VAL A 1 282 ? -17.196 6.765 -55.556 1.00 76.19 282 VAL A CA 1
ATOM 2353 C C . VAL A 1 282 ? -17.554 7.986 -54.708 1.00 76.19 282 VAL A C 1
ATOM 2355 O O . VAL A 1 282 ? -18.087 7.841 -53.607 1.00 76.19 282 VAL A O 1
ATOM 2358 N N . LEU A 1 283 ? -17.314 9.199 -55.213 1.00 79.19 283 LEU A N 1
ATOM 2359 C CA . LEU A 1 283 ? -17.680 10.438 -54.521 1.00 79.19 283 LEU A CA 1
ATOM 2360 C C . LEU A 1 283 ? -19.198 10.627 -54.435 1.00 79.19 283 LEU A C 1
ATOM 2362 O O . LEU A 1 283 ? -19.694 11.034 -53.385 1.00 79.19 283 LEU A O 1
ATOM 2366 N N . VAL A 1 284 ? -19.935 10.303 -55.502 1.00 80.50 284 VAL A N 1
ATOM 2367 C CA . VAL A 1 284 ? -21.405 10.333 -55.507 1.00 80.50 284 VAL A CA 1
ATOM 2368 C C . VAL A 1 284 ? -21.958 9.289 -54.543 1.00 80.50 284 VAL A C 1
ATOM 2370 O O . VAL A 1 284 ? -22.800 9.637 -53.724 1.00 80.50 284 VAL A O 1
ATOM 2373 N N . GLN A 1 285 ? -21.436 8.059 -54.552 1.00 80.12 285 GLN A N 1
ATOM 2374 C CA . GLN A 1 285 ? -21.856 7.010 -53.620 1.00 80.12 285 GLN A CA 1
ATOM 2375 C C . GLN A 1 285 ? -21.550 7.383 -52.168 1.00 80.12 285 GLN A C 1
ATOM 2377 O O . GLN A 1 285 ? -22.381 7.190 -51.285 1.00 80.12 285 GLN A O 1
ATOM 2382 N N . THR A 1 286 ? -20.370 7.955 -51.919 1.00 74.00 286 THR A N 1
ATOM 2383 C CA . THR A 1 286 ? -20.008 8.464 -50.595 1.00 74.00 286 THR A CA 1
ATOM 2384 C C . THR A 1 286 ? -21.010 9.534 -50.185 1.00 74.00 286 THR A C 1
ATOM 2386 O O . THR A 1 286 ? -21.629 9.402 -49.138 1.00 74.00 286 THR A O 1
ATOM 2389 N N . ARG A 1 287 ? -21.253 10.545 -51.028 1.00 80.06 287 ARG A N 1
ATOM 2390 C CA . ARG A 1 287 ? -22.231 11.599 -50.741 1.00 80.06 287 ARG A CA 1
ATOM 2391 C C . ARG A 1 287 ? -23.625 11.034 -50.462 1.00 80.06 287 ARG A C 1
ATOM 2393 O O . ARG A 1 287 ? -24.240 11.463 -49.498 1.00 80.06 287 ARG A O 1
ATOM 2400 N N . TRP A 1 288 ? -24.067 10.038 -51.224 1.00 76.88 288 TRP A N 1
ATOM 2401 C CA . TRP A 1 288 ? -25.346 9.363 -51.008 1.00 76.88 288 TRP A CA 1
ATOM 2402 C C . TRP A 1 288 ? -25.416 8.639 -49.665 1.00 76.88 288 TRP A C 1
ATOM 2404 O O . TRP A 1 288 ? -26.410 8.764 -48.962 1.00 76.88 288 TRP A O 1
ATOM 2414 N N . ASN A 1 289 ? -24.346 7.953 -49.259 1.00 74.56 289 ASN A N 1
ATOM 2415 C CA . ASN A 1 289 ? -24.275 7.312 -47.945 1.00 74.56 289 ASN A CA 1
ATOM 2416 C C . ASN A 1 289 ? -24.331 8.341 -46.799 1.00 74.56 289 ASN A C 1
ATOM 2418 O O . ASN A 1 289 ? -24.919 8.068 -45.756 1.00 74.56 289 ASN A O 1
ATOM 2422 N N . TRP A 1 290 ? -23.729 9.522 -46.986 1.00 73.38 290 TRP A N 1
ATOM 2423 C CA . TRP A 1 290 ? -23.825 10.629 -46.028 1.00 73.38 290 TRP A CA 1
ATOM 2424 C C . TRP A 1 290 ? -25.224 11.257 -46.019 1.00 73.38 290 TRP A C 1
ATOM 2426 O O . TRP A 1 290 ? -25.750 11.532 -44.947 1.00 73.38 290 TRP A O 1
ATOM 2436 N N . ASP A 1 291 ? -25.841 11.448 -47.185 1.00 71.12 291 ASP A N 1
ATOM 2437 C CA . ASP A 1 291 ? -27.191 12.007 -47.307 1.00 71.12 291 ASP A CA 1
ATOM 2438 C C . ASP A 1 291 ? -28.259 11.048 -46.746 1.00 71.12 291 ASP A C 1
ATOM 2440 O O . ASP A 1 291 ? -29.217 11.502 -46.128 1.00 71.12 291 ASP A O 1
ATOM 2444 N N . ALA A 1 292 ? -28.051 9.730 -46.839 1.00 66.94 292 ALA A N 1
ATOM 2445 C CA . ALA A 1 292 ? -28.891 8.715 -46.194 1.00 66.94 292 ALA A CA 1
ATOM 2446 C C . ALA A 1 292 ? -28.861 8.785 -44.654 1.00 66.94 292 ALA A C 1
ATOM 2448 O O . ALA A 1 292 ? -29.748 8.266 -43.988 1.00 66.94 292 ALA A O 1
ATOM 2449 N N . CYS A 1 293 ? -27.849 9.439 -44.078 1.00 61.47 293 CYS A N 1
ATOM 2450 C CA . CYS A 1 293 ? -27.764 9.688 -42.641 1.00 61.47 293 CYS A CA 1
ATOM 2451 C C . CYS A 1 293 ? -28.484 10.989 -42.225 1.00 61.47 293 CYS A C 1
ATOM 2453 O O . CYS A 1 293 ? -28.575 11.285 -41.038 1.00 61.47 293 CYS A O 1
ATOM 2455 N N . LEU A 1 294 ? -28.980 11.795 -43.174 1.00 62.59 294 LEU A N 1
ATOM 2456 C CA . LEU A 1 294 ? -29.591 13.102 -42.901 1.00 62.59 294 LEU A CA 1
ATOM 2457 C C . LEU A 1 294 ? -31.127 13.076 -42.837 1.00 62.59 294 LEU A C 1
ATOM 2459 O O . LEU A 1 294 ? -31.702 14.064 -42.392 1.00 62.59 294 LEU A O 1
ATOM 2463 N N . VAL A 1 295 ? -31.795 11.987 -43.238 1.00 56.78 295 VAL A N 1
ATOM 2464 C CA . VAL A 1 295 ? -33.265 11.868 -43.200 1.00 56.78 295 VAL A CA 1
ATOM 2465 C C . VAL A 1 295 ? -33.663 10.422 -42.893 1.00 56.78 295 VAL A C 1
ATOM 2467 O O . VAL A 1 295 ? -33.196 9.503 -43.562 1.00 56.78 295 VAL A O 1
ATOM 2470 N N . GLY A 1 296 ? -34.517 10.211 -41.889 1.00 52.41 296 GLY A N 1
ATOM 2471 C CA . GLY A 1 296 ? -35.126 8.905 -41.633 1.00 52.41 296 GLY A CA 1
ATOM 2472 C C . GLY A 1 296 ? -36.170 8.575 -42.702 1.00 52.41 296 GLY A C 1
ATOM 2473 O O . GLY A 1 296 ? -37.087 9.361 -42.930 1.00 52.41 296 GLY A O 1
ATOM 2474 N N . GLU A 1 297 ? -36.045 7.427 -43.369 1.00 50.97 297 GLU A N 1
ATOM 2475 C CA . GLU A 1 297 ? -37.124 6.906 -44.214 1.00 50.97 297 GLU A CA 1
ATOM 2476 C C . GLU A 1 297 ? -38.257 6.384 -43.323 1.00 50.97 297 GLU A C 1
ATOM 2478 O O . GLU A 1 297 ? -38.198 5.265 -42.818 1.00 50.97 297 GLU A O 1
ATOM 2483 N N . GLY A 1 298 ? -39.285 7.219 -43.165 1.00 53.03 298 GLY A N 1
ATOM 2484 C CA . GLY A 1 298 ? -40.594 6.848 -42.633 1.00 53.03 298 GLY A CA 1
ATOM 2485 C C . GLY A 1 298 ? -40.738 7.048 -41.129 1.00 53.03 298 GLY A C 1
ATOM 2486 O O . GLY A 1 298 ? -40.397 6.168 -40.351 1.00 53.03 298 GLY A O 1
ATOM 2487 N N . ASP A 1 299 ? -41.270 8.198 -40.722 1.00 43.75 299 ASP A N 1
ATOM 2488 C CA . ASP A 1 299 ? -42.592 8.226 -40.087 1.00 43.75 299 ASP A CA 1
ATOM 2489 C C . ASP A 1 299 ? -43.030 9.676 -39.838 1.00 43.75 299 ASP A C 1
ATOM 2491 O O . ASP A 1 299 ? -42.355 10.473 -39.184 1.00 43.75 299 ASP A O 1
ATOM 2495 N N . ASP A 1 300 ? -44.191 9.995 -40.401 1.00 50.53 300 ASP A N 1
ATOM 2496 C CA . ASP A 1 300 ? -44.958 11.215 -40.191 1.00 50.53 300 ASP A CA 1
ATOM 2497 C C . ASP A 1 300 ? -45.561 11.210 -38.769 1.00 50.53 300 ASP A C 1
ATOM 2499 O O . ASP A 1 300 ? -46.731 10.888 -38.620 1.00 50.53 300 ASP A O 1
ATOM 2503 N N . ASP A 1 301 ? -44.766 11.462 -37.722 1.00 51.69 301 ASP A N 1
ATOM 2504 C CA . ASP A 1 301 ? -45.194 11.992 -36.403 1.00 51.69 301 ASP A CA 1
ATOM 2505 C C . ASP A 1 301 ? -44.097 11.771 -35.340 1.00 51.69 301 ASP A C 1
ATOM 2507 O O . ASP A 1 301 ? -44.134 10.809 -34.575 1.00 51.69 301 ASP A O 1
ATOM 2511 N N . ALA A 1 302 ? -43.122 12.675 -35.237 1.00 43.19 302 ALA A N 1
ATOM 2512 C CA . ALA A 1 302 ? -42.440 12.993 -33.976 1.00 43.19 302 ALA A CA 1
ATOM 2513 C C . ALA A 1 302 ? -41.492 14.173 -34.192 1.00 43.19 302 ALA A C 1
ATOM 2515 O O . ALA A 1 302 ? -40.701 14.187 -35.130 1.00 43.19 302 ALA A O 1
ATOM 2516 N N . GLY A 1 303 ? -41.592 15.174 -33.321 1.00 46.47 303 GLY A N 1
ATOM 2517 C CA . GLY A 1 303 ? -40.724 16.342 -33.335 1.00 46.47 303 GLY A CA 1
ATOM 2518 C C . GLY A 1 303 ? -39.253 16.026 -33.042 1.00 46.47 303 GLY A C 1
ATOM 2519 O O . GLY A 1 303 ? -38.919 14.993 -32.467 1.00 46.47 303 GLY A O 1
ATOM 2520 N N . ASP A 1 304 ? -38.435 17.018 -33.389 1.00 50.16 304 ASP A N 1
ATOM 2521 C CA . ASP A 1 304 ? -36.982 17.151 -33.241 1.00 50.16 304 ASP A CA 1
ATOM 2522 C C . ASP A 1 304 ? -36.098 16.421 -34.270 1.00 50.16 304 ASP A C 1
ATOM 2524 O O . ASP A 1 304 ? -35.888 15.210 -34.255 1.00 50.16 304 ASP A O 1
ATOM 2528 N N . ASP A 1 305 ? -35.522 17.249 -35.144 1.00 49.12 305 ASP A N 1
ATOM 2529 C CA . ASP A 1 305 ? -34.598 16.963 -36.239 1.00 49.12 305 ASP A CA 1
ATOM 2530 C C . ASP A 1 305 ? -33.330 16.205 -35.785 1.00 49.12 305 ASP A C 1
ATOM 2532 O O . ASP A 1 305 ? -32.274 16.801 -35.549 1.00 49.12 305 ASP A O 1
ATOM 2536 N N . ALA A 1 306 ? -33.386 14.876 -35.684 1.00 50.66 306 ALA A N 1
ATOM 2537 C CA . ALA A 1 306 ? -32.216 14.054 -35.372 1.00 50.66 306 ALA A CA 1
ATOM 2538 C C . ALA A 1 306 ? -31.722 13.269 -36.600 1.00 50.66 306 ALA A C 1
ATOM 2540 O O . ALA A 1 306 ? -32.313 12.270 -37.007 1.00 50.66 306 ALA A O 1
ATOM 2541 N N . SER A 1 307 ? -30.585 13.697 -37.159 1.00 55.09 307 SER A N 1
ATOM 2542 C CA . SER A 1 307 ? -29.835 12.958 -38.183 1.00 55.09 307 SER A CA 1
ATOM 2543 C C . SER A 1 307 ? -29.451 11.561 -37.682 1.00 55.09 307 SER A C 1
ATOM 2545 O O . SER A 1 307 ? -28.909 11.410 -36.582 1.00 55.09 307 SER A O 1
ATOM 2547 N N . ALA A 1 308 ? -29.677 10.534 -38.501 1.00 59.09 308 ALA A N 1
ATOM 2548 C CA . ALA A 1 308 ? -29.217 9.183 -38.215 1.00 59.09 308 ALA A CA 1
ATOM 2549 C C . ALA A 1 308 ? -27.680 9.157 -38.148 1.00 59.09 308 ALA A C 1
ATOM 2551 O O . ALA A 1 308 ? -26.974 9.704 -38.993 1.00 59.09 308 ALA A O 1
ATOM 2552 N N . ILE A 1 309 ? -27.137 8.539 -37.104 1.00 56.91 309 ILE A N 1
ATOM 2553 C CA . ILE A 1 309 ? -25.692 8.486 -36.877 1.00 56.91 309 ILE A CA 1
ATOM 2554 C C . ILE A 1 309 ? -25.039 7.599 -37.955 1.00 56.91 309 ILE A C 1
ATOM 2556 O O . ILE A 1 309 ? -25.507 6.477 -38.164 1.00 56.91 309 ILE A O 1
ATOM 2560 N N . PRO A 1 310 ? -23.951 8.042 -38.619 1.00 57.00 310 PRO A N 1
ATOM 2561 C CA . PRO A 1 310 ? -23.298 7.250 -39.654 1.00 57.00 310 PRO A CA 1
ATOM 2562 C C . PRO A 1 310 ? -22.846 5.867 -39.172 1.00 57.00 310 PRO A C 1
ATOM 2564 O O . PRO A 1 310 ? -22.347 5.700 -38.055 1.00 57.00 310 PRO A O 1
ATOM 2567 N N . LEU A 1 311 ? -22.950 4.875 -40.059 1.00 48.69 311 LEU A N 1
ATOM 2568 C CA . LEU A 1 311 ? -22.467 3.511 -39.832 1.00 48.69 311 LEU A CA 1
ATOM 2569 C C . LEU A 1 311 ? -20.988 3.512 -39.398 1.00 48.69 311 LEU A C 1
ATOM 2571 O O . LEU A 1 311 ? -20.108 3.931 -40.147 1.00 48.69 311 LEU A O 1
ATOM 2575 N N . GLY A 1 312 ? -20.727 3.027 -38.179 1.00 55.53 312 GLY A N 1
ATOM 2576 C CA . GLY A 1 312 ? -19.391 2.937 -37.571 1.00 55.53 312 GLY A CA 1
ATOM 2577 C C . GLY A 1 312 ? -19.169 3.859 -36.368 1.00 55.53 312 GLY A C 1
ATOM 2578 O O . GLY A 1 312 ? -18.220 3.654 -35.613 1.00 55.53 312 GLY A O 1
ATOM 2579 N N . TRP A 1 313 ? -20.052 4.831 -36.138 1.00 58.75 313 TRP A N 1
ATOM 2580 C CA . TRP A 1 313 ? -20.032 5.636 -34.919 1.00 58.75 313 TRP A CA 1
ATOM 2581 C C . TRP A 1 313 ? -20.690 4.863 -33.776 1.00 58.75 313 TRP A C 1
ATOM 2583 O O . TRP A 1 313 ? -21.871 4.523 -33.816 1.00 58.75 313 TRP A O 1
ATOM 2593 N N . VAL A 1 314 ? -19.904 4.566 -32.744 1.00 58.69 314 VAL A N 1
ATOM 2594 C CA . VAL A 1 314 ? -20.386 3.881 -31.545 1.00 58.69 314 VAL A CA 1
ATOM 2595 C C . VAL A 1 314 ? -20.910 4.935 -30.577 1.00 58.69 314 VAL A C 1
ATOM 2597 O O . VAL A 1 314 ? -20.136 5.715 -30.021 1.00 58.69 314 VAL A O 1
ATOM 2600 N N . LEU A 1 315 ? -22.226 4.959 -30.370 1.00 59.75 315 LEU A N 1
ATOM 2601 C CA . LEU A 1 315 ? -22.821 5.704 -29.263 1.00 59.75 315 LEU A CA 1
ATOM 2602 C C . LEU A 1 315 ? -22.244 5.184 -27.939 1.00 59.75 315 LEU A C 1
ATOM 2604 O O . LEU A 1 315 ? -22.161 3.963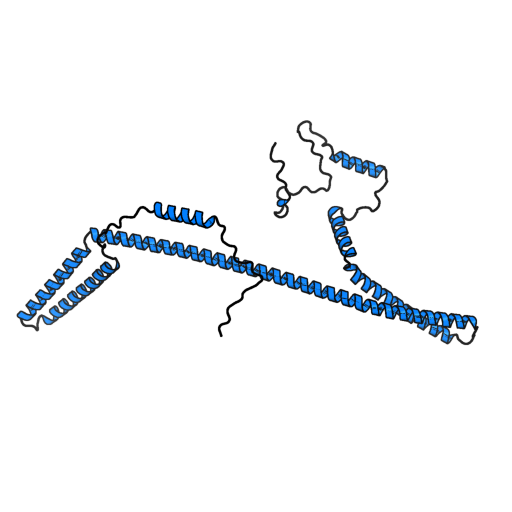 -27.755 1.00 59.75 315 LEU A O 1
ATOM 2608 N N . PRO A 1 316 ? -21.873 6.072 -27.001 1.00 60.72 316 PRO A N 1
ATOM 2609 C CA . PRO A 1 316 ? -21.508 5.651 -25.661 1.00 60.72 316 PRO A CA 1
ATOM 2610 C C . PRO A 1 316 ? -22.613 4.762 -25.065 1.00 60.72 316 PRO A C 1
ATOM 2612 O O . PRO A 1 316 ? -23.799 5.031 -25.285 1.00 60.72 316 PRO A O 1
ATOM 2615 N N . PRO A 1 317 ? -22.259 3.710 -24.307 1.00 63.94 317 PR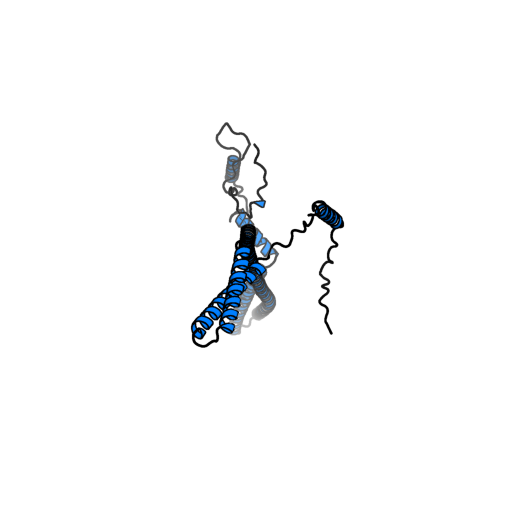O A N 1
ATOM 2616 C CA . PRO A 1 317 ? -23.246 2.906 -23.597 1.00 63.94 317 PRO A CA 1
ATOM 2617 C C . PRO A 1 317 ? -24.115 3.800 -22.707 1.00 63.94 317 PRO A C 1
ATOM 2619 O O . PRO A 1 317 ? -23.602 4.753 -22.121 1.00 63.94 317 PRO A O 1
ATOM 2622 N N . LYS A 1 318 ? -25.407 3.467 -22.559 1.00 67.25 318 LYS A N 1
ATOM 2623 C CA . LYS A 1 318 ? -26.332 4.204 -21.671 1.00 67.25 318 LYS A CA 1
ATOM 2624 C C . LYS A 1 318 ? -25.796 4.319 -20.237 1.00 67.25 318 LYS A C 1
ATOM 2626 O O . LYS A 1 318 ? -25.999 5.344 -19.599 1.00 67.25 318 LYS A O 1
ATOM 2631 N N . ASP A 1 319 ? -25.047 3.306 -19.799 1.00 72.69 319 ASP A N 1
ATOM 2632 C CA . ASP A 1 319 ? -24.297 3.290 -18.546 1.00 72.69 319 ASP A CA 1
ATOM 2633 C C . ASP A 1 319 ? -22.787 3.274 -18.841 1.00 72.69 319 ASP A C 1
ATOM 2635 O O . ASP A 1 319 ? -22.183 2.200 -18.954 1.00 72.69 319 ASP A O 1
ATOM 2639 N N . PRO A 1 320 ? -22.142 4.438 -19.026 1.00 70.75 320 PRO A N 1
ATOM 2640 C CA . PRO A 1 320 ? -20.712 4.470 -19.276 1.00 70.75 320 PRO A CA 1
ATOM 2641 C C . PRO A 1 320 ? -19.928 4.080 -18.018 1.00 70.75 320 PRO A C 1
ATOM 2643 O O . PRO A 1 320 ? -20.358 4.300 -16.883 1.00 70.75 320 PRO A O 1
ATOM 2646 N N . ALA A 1 321 ? -18.726 3.539 -18.220 1.00 74.25 321 ALA A N 1
ATOM 2647 C CA . ALA A 1 321 ? -17.786 3.308 -17.129 1.00 74.25 321 ALA A CA 1
ATOM 2648 C C . ALA A 1 321 ? -17.537 4.618 -16.341 1.00 74.25 321 ALA A C 1
ATOM 2650 O O . ALA A 1 321 ? -17.559 5.701 -16.932 1.00 74.25 321 ALA A O 1
ATOM 2651 N N . PRO A 1 322 ? -17.273 4.555 -15.020 1.00 75.12 322 PRO A N 1
ATOM 2652 C CA . PRO A 1 322 ? -17.219 5.735 -14.146 1.00 75.12 322 PRO A CA 1
ATOM 2653 C C . PRO A 1 322 ? -16.199 6.799 -14.584 1.00 75.12 322 PRO A C 1
ATOM 2655 O O . PRO A 1 322 ? -16.383 7.979 -14.306 1.00 75.12 322 PRO A O 1
ATOM 2658 N N . GLU A 1 323 ? -15.160 6.397 -15.315 1.00 71.38 323 GLU A N 1
ATOM 2659 C CA . GLU A 1 323 ? -14.14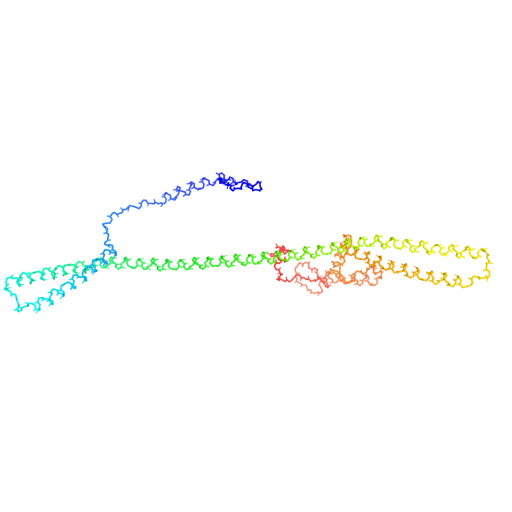0 7.278 -15.900 1.00 71.38 323 GLU A CA 1
ATOM 2660 C C . GLU A 1 323 ? -14.691 8.183 -17.019 1.00 71.38 323 GLU A C 1
ATOM 2662 O O . GLU A 1 323 ? -14.204 9.294 -17.226 1.00 71.38 323 GLU A O 1
ATOM 2667 N N . TRP A 1 324 ? -15.737 7.732 -17.714 1.00 63.16 324 TRP A N 1
ATOM 2668 C CA . TRP A 1 324 ? -16.377 8.433 -18.829 1.00 63.16 324 TRP A CA 1
ATOM 2669 C C . TRP A 1 324 ? -17.594 9.258 -18.391 1.00 63.16 324 TRP A C 1
ATOM 2671 O O . TRP A 1 324 ? -17.989 10.194 -19.084 1.00 63.16 324 TRP A O 1
ATOM 2681 N N . ALA A 1 325 ? -18.155 8.966 -17.212 1.00 68.88 325 ALA A N 1
ATOM 2682 C CA . ALA A 1 325 ? -19.334 9.642 -16.669 1.00 68.88 325 ALA A CA 1
ATOM 2683 C C . ALA A 1 325 ? -19.137 11.157 -16.459 1.00 68.88 325 ALA A C 1
ATOM 2685 O O . ALA A 1 325 ? -20.103 11.914 -16.506 1.00 68.88 325 ALA A O 1
ATOM 2686 N N . GLN A 1 326 ? -17.896 11.619 -16.271 1.00 69.69 326 GLN A N 1
ATOM 2687 C CA . GLN A 1 326 ? -17.579 13.046 -16.120 1.00 69.69 326 GLN A CA 1
ATOM 2688 C C . GLN A 1 326 ? -17.766 13.872 -17.405 1.00 69.69 326 GLN A C 1
ATOM 2690 O O . GLN A 1 326 ? -17.821 15.097 -17.333 1.00 69.69 326 GLN A O 1
ATOM 2695 N N . TYR A 1 327 ? -17.858 13.214 -18.566 1.00 61.16 327 TYR A N 1
ATOM 2696 C CA . TYR A 1 327 ? -17.989 13.865 -19.873 1.00 61.16 327 TYR A CA 1
ATOM 2697 C C . TYR A 1 327 ? -19.427 13.869 -20.412 1.00 61.16 327 TYR A C 1
ATOM 2699 O O . TYR A 1 327 ? -19.695 14.531 -21.411 1.00 61.16 327 TYR A O 1
ATOM 2707 N N . LEU A 1 328 ? -20.366 13.185 -19.746 1.00 65.81 328 LEU A N 1
ATOM 2708 C CA . LEU A 1 328 ? -21.798 13.353 -19.998 1.00 65.81 328 LEU A CA 1
ATOM 2709 C C . LEU A 1 328 ? -22.241 14.699 -19.415 1.00 65.81 328 LEU A C 1
ATOM 2711 O O . LEU A 1 328 ? -22.545 14.822 -18.227 1.00 65.81 328 LEU A O 1
ATOM 2715 N N . THR A 1 329 ? -22.274 15.735 -20.247 1.00 55.97 329 THR A N 1
ATOM 2716 C CA . THR A 1 329 ? -22.961 16.979 -19.899 1.00 55.97 329 THR A CA 1
ATOM 2717 C C . THR A 1 329 ? -24.437 16.686 -19.649 1.00 55.97 329 THR A C 1
ATOM 2719 O O . THR A 1 329 ? -25.130 16.189 -20.532 1.00 55.97 329 THR A O 1
ATOM 2722 N N . LYS A 1 330 ? -24.916 17.009 -18.441 1.00 55.22 330 LYS A N 1
ATOM 2723 C CA . LYS A 1 330 ? -26.339 17.007 -18.076 1.00 55.22 330 LYS A CA 1
ATOM 2724 C C . LYS A 1 330 ? -27.079 18.089 -18.864 1.00 55.22 330 LYS A C 1
ATOM 2726 O O . LYS A 1 330 ? -27.310 19.181 -18.358 1.00 55.22 330 LYS A O 1
ATOM 2731 N N . ALA A 1 331 ? -27.417 17.803 -20.104 1.00 50.38 331 ALA A N 1
ATOM 2732 C CA . ALA A 1 331 ? -28.434 18.516 -20.854 1.00 50.38 331 ALA A CA 1
ATOM 2733 C C . ALA A 1 331 ? -29.209 17.457 -21.640 1.00 50.38 331 ALA A C 1
ATOM 2735 O O . ALA A 1 331 ? -28.610 16.467 -22.045 1.00 50.38 331 ALA A O 1
ATOM 2736 N N . PHE A 1 332 ? -30.513 17.661 -21.810 1.00 49.62 332 PHE A N 1
ATOM 2737 C CA . PHE A 1 332 ? -31.506 16.711 -22.338 1.00 49.62 332 PHE A CA 1
ATOM 2738 C C . PHE A 1 332 ? -32.110 15.748 -21.306 1.00 49.62 332 PHE A C 1
ATOM 2740 O O . PHE A 1 332 ? -32.232 14.545 -21.513 1.00 49.62 332 PHE A O 1
ATOM 2747 N N . SER A 1 333 ? -32.559 16.319 -20.187 1.00 40.44 333 SER A N 1
ATOM 2748 C CA . SER A 1 333 ? -33.679 15.773 -19.415 1.00 40.44 333 SER A CA 1
ATOM 2749 C C . SER A 1 333 ? -34.669 16.900 -19.119 1.00 40.44 333 SER A C 1
ATOM 2751 O O . SER A 1 333 ? -34.744 17.358 -17.986 1.00 40.44 333 SER A O 1
ATOM 2753 N N . GLU A 1 334 ? -35.317 17.414 -20.162 1.00 36.16 334 GLU A N 1
ATOM 2754 C CA . GLU A 1 334 ? -36.549 18.220 -20.126 1.00 36.16 334 GLU A CA 1
ATOM 2755 C C . GLU A 1 334 ? -36.920 18.530 -21.584 1.00 36.16 334 GLU A C 1
ATOM 2757 O O . GLU A 1 334 ? -36.364 19.459 -22.162 1.00 36.16 334 GLU A O 1
ATOM 2762 N N . VAL A 1 335 ? -37.707 17.647 -22.212 1.00 33.31 335 VAL A N 1
ATOM 2763 C CA . VAL A 1 335 ? -39.065 17.868 -22.757 1.00 33.31 335 VAL A CA 1
ATOM 2764 C C . VAL A 1 335 ? -39.711 16.492 -22.909 1.00 33.31 335 VAL A C 1
ATOM 2766 O O . VAL A 1 335 ? -39.010 15.571 -23.386 1.00 33.31 335 VAL A O 1
#

Foldseek 3Di:
DDDDDDPDPPDDPDPDPPPCVVVVVVVVVVCVVVVDDPPPPPPDPPQQDPVNLVVLVVVLVVLVVVLVVLVVVCVVCVVPDDPPVNVVSVVVSVVSVVVSVVSVVVSPDPVSVVVSVVVVVVVVVVVVVVVVVVVVVVVVVVVVVVVVVVVVVVVVVVVVVVVVVVVVVVVLVVVLVVLVVVLVVLVVQLVVLVVVLVVLVVVVVVCVVPPDPPCVVVVVVSVVVNVVSVVSNVVSVVSNVVSVVSNLCDDPVNVVVVVVVVVCCVVPNPDPPPDDDPDPVVVVVVVVLVVCQQDDDDDDDDDDRDGHDHPPDDDAPPDHDPVCVVVPDPDPPDD

pLDDT: mean 80.46, std 16.22, range [33.31, 98.56]

Sequence (335 aa):
MLSFPFFDPSRPPPVAPPPNQSALDQSFVQHFVSTRTERKIANKSAPASISELKQKITNLVSEIDLLKTKKATLEKEMHLQPDSSWQSNIEQLEQLQQNISDKLNQLSEPPLNEQLRRKLRARHKKRSWQKRRNARLKVQKDAQRTNRNQLHERIDQWQCEQRKLLEEEKLVQQQLDFASHFLADVHRRKAACKRYLAKFEKVRESRRRYQHEDDCNDDADLTELTKKWTAKLAACVREEKRLKDVLARRSAANYQRRVENEWNRALFGDVIPKKPDRDREVLVQTRWNWDACLVGEGDDDAGDDASAIPLGWVLPPKDPAPEWAQYLTKAFSEV